Protein AF-A0A9W4MDE8-F1 (afdb_monomer)

Structure (mmCIF, N/CA/C/O backbone):
data_AF-A0A9W4MDE8-F1
#
_entry.id   AF-A0A9W4MDE8-F1
#
loop_
_atom_site.group_PDB
_atom_site.id
_atom_site.type_symbol
_atom_site.label_atom_id
_atom_site.label_alt_id
_atom_site.label_comp_id
_atom_site.label_asym_id
_atom_site.label_entity_id
_atom_site.label_seq_id
_atom_site.pdbx_PDB_ins_code
_atom_site.Cartn_x
_atom_site.Cartn_y
_atom_site.Cartn_z
_atom_site.occupancy
_atom_site.B_iso_or_equiv
_atom_site.auth_seq_id
_atom_site.auth_comp_id
_atom_site.auth_asym_id
_atom_site.auth_atom_id
_atom_site.pdbx_PDB_model_num
ATOM 1 N N . MET A 1 1 ? -10.933 2.812 21.076 1.00 90.75 1 MET A N 1
ATOM 2 C CA . MET A 1 1 ? -10.918 3.839 20.014 1.00 90.75 1 MET A CA 1
ATOM 3 C C . MET A 1 1 ? -9.818 4.841 20.329 1.00 90.75 1 MET A C 1
ATOM 5 O O . MET A 1 1 ? -9.625 5.144 21.500 1.00 90.75 1 MET A O 1
ATOM 9 N N . GLY A 1 2 ? -9.084 5.302 19.322 1.00 92.75 2 GLY A N 1
ATOM 10 C CA . GLY A 1 2 ? -8.090 6.373 19.414 1.00 92.75 2 GLY A CA 1
ATOM 11 C C . GLY A 1 2 ? -8.197 7.266 18.180 1.00 92.75 2 GLY A C 1
ATOM 12 O O . GLY A 1 2 ? -8.527 6.759 17.115 1.00 92.75 2 GLY A O 1
ATOM 13 N N . SER A 1 3 ? -7.954 8.569 18.316 1.00 92.62 3 SER A N 1
ATOM 14 C CA . SER A 1 3 ? -8.058 9.527 17.211 1.00 92.62 3 SER A CA 1
ATOM 15 C C . SER A 1 3 ? -7.009 10.625 17.341 1.00 92.62 3 SER A C 1
ATOM 17 O O . SER A 1 3 ? -6.689 11.043 18.456 1.00 92.62 3 SER A O 1
ATOM 19 N N . ASN A 1 4 ? -6.482 11.088 16.209 1.00 91.56 4 ASN A N 1
ATOM 20 C CA . ASN A 1 4 ? -5.683 12.311 16.108 1.00 91.56 4 ASN A CA 1
ATOM 21 C C . ASN A 1 4 ? -6.424 13.427 15.345 1.00 91.56 4 ASN A C 1
ATOM 23 O O . ASN A 1 4 ? -5.773 14.337 14.850 1.00 91.56 4 ASN A O 1
ATOM 27 N N . LEU A 1 5 ? -7.761 13.354 15.259 1.00 91.12 5 LEU A N 1
ATOM 28 C CA . LEU A 1 5 ? -8.670 14.244 14.508 1.00 91.12 5 LEU A CA 1
ATOM 29 C C . LEU A 1 5 ? -8.690 14.052 12.984 1.00 91.12 5 LEU A C 1
ATOM 31 O O . LEU A 1 5 ? -9.696 14.382 12.356 1.00 91.12 5 LEU A O 1
ATOM 35 N N . ASP A 1 6 ? -7.633 13.495 12.398 1.00 91.62 6 ASP A N 1
ATOM 36 C CA . ASP A 1 6 ? -7.550 13.215 10.955 1.00 91.62 6 ASP A CA 1
ATOM 37 C C . ASP A 1 6 ? -7.641 11.718 10.639 1.00 91.62 6 ASP A C 1
ATOM 39 O O . ASP A 1 6 ? -7.997 11.318 9.531 1.00 91.62 6 ASP A O 1
ATOM 43 N N . CYS A 1 7 ? -7.345 10.881 11.628 1.00 93.75 7 CYS A N 1
ATOM 44 C CA . CYS A 1 7 ? -7.428 9.436 11.583 1.00 93.75 7 CYS A CA 1
ATOM 45 C C . CYS A 1 7 ? -7.944 8.911 12.927 1.00 93.75 7 CYS A C 1
ATOM 47 O O . CYS A 1 7 ? -7.476 9.301 13.999 1.00 93.75 7 CYS A O 1
ATOM 49 N N . GLU A 1 8 ? -8.914 8.009 12.857 1.00 95.06 8 GLU A N 1
ATOM 50 C CA . GLU A 1 8 ? -9.531 7.311 13.972 1.00 95.06 8 GLU A CA 1
ATOM 51 C C . GLU A 1 8 ? -9.345 5.807 13.783 1.00 95.06 8 GLU A C 1
ATOM 53 O O . GLU A 1 8 ? -9.582 5.267 12.704 1.00 95.06 8 GLU A O 1
ATOM 58 N N . VAL A 1 9 ? -8.952 5.117 14.851 1.00 94.50 9 VAL A N 1
ATOM 59 C CA . VAL A 1 9 ? -8.870 3.658 14.891 1.00 94.50 9 VAL A CA 1
ATOM 60 C C . VAL A 1 9 ? -9.745 3.136 16.019 1.00 94.50 9 VAL A C 1
ATOM 62 O O . VAL A 1 9 ? -9.581 3.482 17.196 1.00 94.50 9 VAL A O 1
ATOM 65 N N . ARG A 1 10 ? -10.660 2.242 15.670 1.00 94.31 10 ARG A N 1
ATOM 66 C CA . ARG A 1 10 ? -11.498 1.478 16.584 1.00 94.31 10 ARG A CA 1
ATOM 67 C C . ARG A 1 10 ? -11.125 0.003 16.483 1.00 94.31 10 ARG A C 1
ATOM 69 O O . ARG A 1 10 ? -10.892 -0.507 15.399 1.00 94.31 10 ARG A O 1
ATOM 76 N N . ALA A 1 11 ? -11.070 -0.666 17.626 1.00 93.88 11 ALA A N 1
ATOM 77 C CA . ALA A 1 11 ? -10.900 -2.107 17.712 1.00 93.88 11 ALA A CA 1
ATOM 78 C C . ALA A 1 11 ? -11.961 -2.641 18.669 1.00 93.88 11 ALA A C 1
ATOM 80 O O . ALA A 1 11 ? -12.114 -2.100 19.771 1.00 93.88 11 ALA A O 1
ATOM 81 N N . ASP A 1 12 ? -12.685 -3.664 18.240 1.00 91.19 12 ASP A N 1
ATOM 82 C CA . ASP A 1 12 ? -13.701 -4.328 19.041 1.00 91.19 12 ASP A CA 1
ATOM 83 C C . ASP A 1 12 ? -13.073 -5.516 19.788 1.00 91.19 12 ASP A C 1
ATOM 85 O O . ASP A 1 12 ? -12.357 -6.341 19.219 1.00 91.19 12 ASP A O 1
ATOM 89 N N . ILE A 1 13 ? -13.315 -5.593 21.098 1.00 88.44 13 ILE A N 1
ATOM 90 C CA . ILE A 1 13 ? -12.784 -6.656 21.958 1.00 88.44 13 ILE A CA 1
ATOM 91 C C . ILE A 1 13 ? -13.870 -7.718 22.131 1.00 88.44 13 ILE A C 1
ATOM 93 O O . ILE A 1 13 ? -14.901 -7.460 22.743 1.00 88.44 13 ILE A O 1
ATOM 97 N N . THR A 1 14 ? -13.628 -8.925 21.619 1.00 79.69 14 THR A N 1
ATOM 98 C CA . THR A 1 14 ? -14.611 -10.027 21.619 1.00 79.69 14 THR A CA 1
ATOM 99 C C . THR A 1 14 ? -14.655 -10.829 22.922 1.00 79.69 14 THR A C 1
ATOM 101 O O . THR A 1 14 ? -15.610 -11.561 23.164 1.00 79.69 14 THR A O 1
ATOM 104 N N . ARG A 1 15 ? -13.631 -10.705 23.775 1.00 81.94 15 ARG A N 1
ATOM 105 C CA . ARG A 1 15 ? -13.539 -11.366 25.087 1.00 81.94 15 ARG A CA 1
ATOM 106 C C . ARG A 1 15 ? -13.626 -10.341 26.210 1.00 81.94 15 ARG A C 1
ATOM 108 O O . ARG A 1 15 ? -12.623 -10.031 26.850 1.00 81.94 15 ARG A O 1
ATOM 115 N N . ALA A 1 16 ? -14.818 -9.802 26.414 1.00 84.88 16 ALA A N 1
ATOM 116 C CA . ALA A 1 16 ? -15.109 -8.891 27.508 1.00 84.88 16 ALA A CA 1
ATOM 117 C C . ALA A 1 16 ? -16.454 -9.253 28.146 1.00 84.88 16 ALA A C 1
ATOM 119 O O . ALA A 1 16 ? -17.382 -9.677 27.463 1.00 84.88 16 ALA A O 1
ATOM 120 N N . GLU A 1 17 ? -16.524 -9.087 29.462 1.00 86.19 17 GLU A N 1
ATOM 121 C CA . GLU A 1 17 ? -17.738 -9.208 30.264 1.00 86.19 17 GLU A CA 1
ATOM 122 C C . GLU A 1 17 ? -17.975 -7.857 30.939 1.00 86.19 17 GLU A C 1
ATOM 124 O O . GLU A 1 17 ? -17.021 -7.180 31.339 1.00 86.19 17 GLU A O 1
ATOM 129 N N . TRP A 1 18 ? -19.235 -7.453 31.051 1.00 85.19 18 TRP A N 1
ATOM 130 C CA . TRP A 1 18 ? -19.626 -6.189 31.663 1.00 85.19 18 TRP A CA 1
ATOM 131 C C . TRP A 1 18 ? -20.799 -6.409 32.611 1.00 85.19 18 TRP A C 1
ATOM 133 O O . TRP A 1 18 ? -21.830 -6.953 32.221 1.00 85.19 18 TRP A O 1
ATOM 143 N N . ASP A 1 19 ? -20.632 -5.949 33.850 1.00 83.31 19 ASP A N 1
ATOM 144 C CA . ASP A 1 19 ? -21.721 -5.877 34.826 1.00 83.31 19 ASP A CA 1
ATOM 145 C C . ASP A 1 19 ? -22.646 -4.686 34.500 1.00 83.31 19 ASP A C 1
ATOM 147 O O . ASP A 1 19 ? -23.868 -4.798 34.558 1.00 83.31 19 ASP A O 1
ATOM 151 N N . GLU A 1 20 ? -22.057 -3.555 34.088 1.00 86.12 20 GLU A N 1
ATOM 152 C CA . GLU A 1 20 ? -22.751 -2.326 33.688 1.00 86.12 20 GLU A CA 1
ATOM 153 C C . GLU A 1 20 ? -22.078 -1.692 32.461 1.00 86.12 20 GLU A C 1
ATOM 155 O O . GLU A 1 20 ? -20.851 -1.716 32.319 1.00 86.12 20 GLU A O 1
ATOM 160 N N . ASN A 1 21 ? -22.880 -1.087 31.579 1.00 87.69 21 ASN A N 1
ATOM 161 C CA . ASN A 1 21 ? -22.374 -0.358 30.417 1.00 87.69 21 ASN A CA 1
ATOM 162 C C . ASN A 1 21 ? -21.789 0.992 30.844 1.00 87.69 21 ASN A C 1
ATOM 164 O O . ASN A 1 21 ? -22.457 1.782 31.508 1.00 87.69 21 ASN A O 1
ATOM 168 N N . PHE A 1 22 ? -20.578 1.300 30.387 1.00 90.50 22 PHE A N 1
ATOM 169 C CA . PHE A 1 22 ? -19.955 2.605 30.589 1.00 90.50 22 PHE A CA 1
ATOM 170 C C . PHE A 1 22 ? -19.121 3.015 29.375 1.00 90.50 22 PHE A C 1
ATOM 172 O O . PHE A 1 22 ? -18.699 2.180 28.575 1.00 90.50 22 PHE A O 1
ATOM 179 N N . ALA A 1 23 ? -18.851 4.315 29.258 1.00 91.88 23 ALA A N 1
ATOM 180 C CA . ALA A 1 23 ? -17.971 4.866 28.238 1.00 91.88 23 ALA A CA 1
ATOM 181 C C . ALA A 1 23 ? -17.115 5.983 28.843 1.00 91.88 23 ALA A C 1
ATOM 183 O O . ALA A 1 23 ? -17.634 6.924 29.436 1.00 91.88 23 ALA A O 1
ATOM 184 N N . VAL A 1 24 ? -15.798 5.868 28.685 1.00 93.88 24 VAL A N 1
ATOM 185 C CA . VAL A 1 24 ? -14.798 6.794 29.234 1.00 93.88 24 VAL A CA 1
ATOM 186 C C . VAL A 1 24 ? -13.597 6.862 28.297 1.00 93.88 24 VAL A C 1
ATOM 188 O O . VAL A 1 24 ? -13.268 5.877 27.631 1.00 93.88 24 VAL A O 1
ATOM 191 N N . ALA A 1 25 ? -12.918 8.004 28.263 1.00 93.81 25 ALA A N 1
ATOM 192 C CA . ALA A 1 25 ? -11.646 8.157 27.569 1.00 93.81 25 ALA A CA 1
ATOM 193 C C . ALA A 1 25 ? -10.486 8.068 28.570 1.00 93.81 25 ALA A C 1
ATOM 195 O O . ALA A 1 25 ? -10.499 8.721 29.613 1.00 93.81 25 ALA A O 1
ATOM 196 N N . LEU A 1 26 ? -9.478 7.252 28.249 1.00 95.19 26 LEU A N 1
ATOM 197 C CA . LEU A 1 26 ? -8.308 7.005 29.095 1.00 95.19 26 LEU A CA 1
ATOM 198 C C . LEU A 1 26 ? -7.005 7.372 28.371 1.00 95.19 26 LEU A C 1
ATOM 200 O O . LEU A 1 26 ? -6.926 7.218 27.149 1.00 95.19 26 LEU A O 1
ATOM 204 N N . PRO A 1 27 ? -5.947 7.782 29.100 1.00 94.00 27 PRO A N 1
ATOM 205 C CA . PRO A 1 27 ? -4.622 7.994 28.525 1.00 94.00 27 PRO A CA 1
ATOM 206 C C . PRO A 1 27 ? -4.060 6.716 27.878 1.00 94.00 27 PRO A C 1
ATOM 208 O O . PRO A 1 27 ? -3.555 5.818 28.557 1.00 94.00 27 PRO A O 1
ATOM 211 N N . ALA A 1 28 ? -4.115 6.646 26.544 1.00 93.75 28 ALA A N 1
ATOM 212 C CA . ALA A 1 28 ? -3.805 5.435 25.782 1.00 93.75 28 ALA A CA 1
ATOM 213 C C . ALA A 1 28 ? -2.401 4.880 26.070 1.00 93.75 28 ALA A C 1
ATOM 215 O O . ALA A 1 28 ? -2.255 3.689 26.334 1.00 93.75 28 ALA A O 1
ATOM 216 N N . LYS A 1 29 ? -1.371 5.739 26.083 1.00 93.88 29 LYS A N 1
ATOM 217 C CA . LYS A 1 29 ? 0.014 5.318 26.351 1.00 93.88 29 LYS A CA 1
ATOM 218 C C . LYS A 1 29 ? 0.165 4.673 27.730 1.00 93.88 29 LYS A C 1
ATOM 220 O O . LYS A 1 29 ? 0.738 3.598 27.834 1.00 93.88 29 LYS A O 1
ATOM 225 N N . GLN A 1 30 ? -0.393 5.302 28.764 1.00 94.88 30 GLN A N 1
ATOM 226 C CA . GLN A 1 30 ? -0.315 4.787 30.132 1.00 94.88 30 GLN A CA 1
ATOM 227 C C . GLN A 1 30 ? -1.047 3.449 30.260 1.00 94.88 30 GLN A C 1
ATOM 229 O O . GLN A 1 30 ? -0.523 2.535 30.885 1.00 94.88 30 GLN A O 1
ATOM 234 N N . LEU A 1 31 ? -2.223 3.314 29.634 1.00 94.81 31 LEU A N 1
ATOM 235 C CA . LEU A 1 31 ? -2.971 2.060 29.640 1.00 94.81 31 LEU A CA 1
ATOM 236 C C . LEU A 1 31 ? -2.189 0.948 28.926 1.00 94.81 31 LEU A C 1
ATOM 238 O O . LEU A 1 31 ? -2.063 -0.147 29.462 1.00 94.81 31 LEU A O 1
ATOM 242 N N . VAL A 1 32 ? -1.617 1.228 27.752 1.00 94.38 32 VAL A N 1
ATOM 243 C CA . VAL A 1 32 ? -0.817 0.251 26.994 1.00 94.38 32 VAL A CA 1
ATOM 244 C C . VAL A 1 32 ? 0.431 -0.174 27.766 1.00 94.38 32 VAL A C 1
ATOM 246 O O . VAL A 1 32 ? 0.700 -1.371 27.866 1.00 94.38 32 VAL A O 1
ATOM 249 N N . ASP A 1 33 ? 1.182 0.776 28.324 1.00 94.56 33 ASP A N 1
ATOM 250 C CA . ASP A 1 33 ? 2.394 0.482 29.095 1.00 94.56 33 ASP A CA 1
ATOM 251 C C . ASP A 1 33 ? 2.060 -0.331 30.355 1.00 94.56 33 ASP A C 1
ATOM 253 O O . ASP A 1 33 ? 2.766 -1.286 30.685 1.00 94.56 33 ASP A O 1
ATOM 257 N N . LEU A 1 34 ? 0.932 -0.023 31.004 1.00 94.44 34 LEU A N 1
ATOM 258 C CA . LEU A 1 34 ? 0.429 -0.777 32.146 1.00 94.44 34 LEU A CA 1
ATOM 259 C C . LEU A 1 34 ? 0.069 -2.220 31.765 1.00 94.44 34 LEU A C 1
ATOM 261 O O . LEU A 1 34 ? 0.508 -3.152 32.436 1.00 94.44 34 LEU A O 1
ATOM 265 N N . VAL A 1 35 ? -0.697 -2.414 30.686 1.00 93.06 35 VAL A N 1
ATOM 266 C CA . VAL A 1 35 ? -1.131 -3.742 30.217 1.00 93.06 35 VAL A CA 1
ATOM 267 C C . VAL A 1 35 ? 0.052 -4.595 29.758 1.00 93.06 35 VAL A C 1
ATOM 269 O O . VAL A 1 35 ? 0.088 -5.786 30.051 1.00 93.06 35 VAL A O 1
ATOM 272 N N . ARG A 1 36 ? 1.060 -4.001 29.107 1.00 93.88 36 ARG A N 1
ATOM 273 C CA . ARG A 1 36 ? 2.291 -4.707 28.700 1.00 93.88 36 ARG A CA 1
ATOM 274 C C . ARG A 1 36 ? 3.087 -5.270 29.873 1.00 93.88 36 ARG A C 1
ATOM 276 O O . ARG A 1 36 ? 3.778 -6.268 29.701 1.00 93.88 36 ARG A O 1
ATOM 283 N N . GLY A 1 37 ? 3.013 -4.633 31.040 1.00 91.38 37 GLY A N 1
ATOM 284 C CA . GLY A 1 37 ? 3.665 -5.113 32.257 1.00 91.38 37 GLY A CA 1
ATOM 285 C C . GLY A 1 37 ? 2.917 -6.247 32.966 1.00 91.38 37 GLY A C 1
ATOM 286 O O . GLY A 1 37 ? 3.443 -6.804 33.929 1.00 91.38 37 GLY A O 1
ATOM 287 N N . MET A 1 38 ? 1.697 -6.586 32.537 1.00 93.31 38 MET A N 1
ATOM 288 C CA . MET A 1 38 ? 0.891 -7.624 33.180 1.00 93.31 38 MET A CA 1
ATOM 289 C C . MET A 1 38 ? 1.264 -9.030 32.677 1.00 93.31 38 MET A C 1
ATOM 291 O O . MET A 1 38 ? 1.598 -9.196 31.503 1.00 93.31 38 MET A O 1
ATOM 295 N N . PRO A 1 39 ? 1.169 -10.073 33.525 1.00 92.50 39 PRO A N 1
ATOM 296 C CA . PRO A 1 39 ? 1.374 -11.454 33.091 1.00 92.50 39 PRO A CA 1
ATOM 297 C C . PRO A 1 39 ? 0.409 -11.871 31.972 1.00 92.50 39 PRO A C 1
ATOM 299 O O . PRO A 1 39 ? -0.763 -11.482 31.969 1.00 92.50 39 PRO A O 1
ATOM 302 N N . ALA A 1 40 ? 0.871 -12.719 31.052 1.00 91.75 40 ALA A N 1
ATOM 303 C CA . ALA A 1 40 ? 0.033 -13.258 29.984 1.00 91.75 40 ALA A CA 1
ATOM 304 C C . ALA A 1 40 ? -1.162 -14.052 30.547 1.00 91.75 40 ALA A C 1
ATOM 306 O O . ALA A 1 40 ? -1.022 -14.809 31.506 1.00 91.75 40 ALA A O 1
ATOM 307 N N . GLY A 1 41 ? -2.339 -13.876 29.942 1.00 89.38 41 GLY A N 1
ATOM 308 C CA . GLY A 1 41 ? -3.586 -14.515 30.386 1.00 89.38 41 GLY A CA 1
ATOM 309 C C . GLY A 1 41 ? -4.269 -13.833 31.577 1.00 89.38 41 GLY A C 1
ATOM 310 O O . GLY A 1 41 ? -5.271 -14.343 32.071 1.00 89.38 41 GLY A O 1
ATOM 311 N N . SER A 1 42 ? -3.757 -12.688 32.039 1.00 91.56 42 SER A N 1
ATOM 312 C CA . SER A 1 42 ? -4.386 -11.930 33.122 1.00 91.56 42 SER A CA 1
ATOM 313 C C . SER A 1 42 ? -5.761 -11.388 32.729 1.00 91.56 42 SER A C 1
ATOM 315 O O . SER A 1 42 ? -5.939 -10.857 31.633 1.00 91.56 42 SER A O 1
ATOM 317 N N . VAL A 1 43 ? -6.714 -11.448 33.663 1.00 91.69 43 VAL A N 1
ATOM 318 C CA . VAL A 1 43 ? -8.013 -10.772 33.540 1.00 91.69 43 VAL A CA 1
ATOM 319 C C . VAL A 1 43 ? -7.874 -9.348 34.065 1.00 91.69 43 VAL A C 1
ATOM 321 O O . VAL A 1 43 ? -7.471 -9.136 35.212 1.00 91.69 43 VAL A O 1
ATOM 324 N N . ILE A 1 44 ? -8.221 -8.380 33.220 1.00 93.31 44 ILE A N 1
ATOM 325 C CA . ILE A 1 44 ? -8.161 -6.955 33.535 1.00 93.31 44 ILE A CA 1
ATOM 326 C C . ILE A 1 44 ? -9.582 -6.470 33.787 1.00 93.31 44 ILE A C 1
ATOM 328 O O . ILE A 1 44 ? -10.432 -6.537 32.904 1.00 93.31 44 ILE A O 1
ATOM 332 N N . ARG A 1 45 ? -9.837 -5.962 34.992 1.00 93.50 45 ARG A N 1
ATOM 333 C CA . ARG A 1 45 ? -11.111 -5.346 35.362 1.00 93.50 45 ARG A CA 1
ATOM 334 C C . ARG A 1 45 ? -10.975 -3.829 35.319 1.00 93.50 45 ARG A C 1
ATOM 336 O O . ARG A 1 45 ? -10.070 -3.270 35.937 1.00 93.50 45 ARG A O 1
ATOM 343 N N . LEU A 1 46 ? -11.891 -3.179 34.609 1.00 94.06 46 LEU A N 1
ATOM 344 C CA . LEU A 1 46 ? -12.033 -1.726 34.571 1.00 94.06 46 LEU A CA 1
ATOM 345 C C . LEU A 1 46 ? -13.281 -1.339 35.365 1.00 94.06 46 LEU A C 1
ATOM 347 O O . LEU A 1 46 ? -14.350 -1.899 35.145 1.00 94.06 46 LEU A O 1
ATOM 351 N N . THR A 1 47 ? -13.149 -0.403 36.301 1.00 94.69 47 THR A N 1
ATOM 352 C CA . THR A 1 47 ? -14.268 0.064 37.132 1.00 94.69 47 THR A CA 1
ATOM 353 C C . THR A 1 47 ? -14.274 1.591 37.173 1.00 94.69 47 THR A C 1
ATOM 355 O O . THR A 1 47 ? -13.395 2.171 37.822 1.00 94.69 47 THR A O 1
ATOM 358 N N . PRO A 1 48 ? -15.227 2.255 36.496 1.00 92.81 48 PRO A N 1
ATOM 359 C CA . PRO A 1 48 ? -15.407 3.703 36.582 1.00 92.81 48 PRO A CA 1
ATOM 360 C C . PRO A 1 48 ? -15.752 4.141 38.009 1.00 92.81 48 PRO A C 1
ATOM 362 O O . PRO A 1 48 ? -16.532 3.489 38.699 1.00 92.81 48 PRO A O 1
ATOM 365 N N . GLN A 1 49 ? -15.156 5.239 38.468 1.00 90.38 49 GLN A N 1
ATOM 366 C CA . GLN A 1 49 ? -15.349 5.825 39.795 1.00 90.38 49 GLN A CA 1
ATOM 367 C C . GLN A 1 49 ? -15.274 7.354 39.697 1.00 90.38 49 GLN A C 1
ATOM 369 O O . GLN A 1 49 ? -14.212 7.953 39.872 1.00 90.38 49 GLN A O 1
ATOM 374 N N . GLY A 1 50 ? -16.411 7.999 39.425 1.00 87.06 50 GLY A N 1
ATOM 375 C CA . GLY A 1 50 ? -16.468 9.450 39.236 1.00 87.06 50 GLY A CA 1
ATOM 376 C C . GLY A 1 50 ? -15.652 9.885 38.016 1.00 87.06 50 GLY A C 1
ATOM 377 O O . GLY A 1 50 ? -15.953 9.467 36.905 1.00 87.06 50 GLY A O 1
ATOM 378 N N . ALA A 1 51 ? -14.617 10.700 38.231 1.00 88.81 51 ALA A N 1
ATOM 379 C CA . ALA A 1 51 ? -13.724 11.195 37.175 1.00 88.81 51 ALA A CA 1
ATOM 380 C C . ALA A 1 51 ? -12.546 10.251 36.857 1.00 88.81 51 ALA A C 1
ATOM 382 O O . ALA A 1 51 ? -11.697 10.565 36.021 1.00 88.81 51 ALA A O 1
ATOM 383 N N . ASP A 1 52 ? -12.468 9.094 37.513 1.00 94.56 52 ASP A N 1
ATOM 384 C CA . ASP A 1 52 ? -11.354 8.161 37.389 1.00 94.56 52 ASP A CA 1
ATOM 385 C C . ASP A 1 52 ? -11.832 6.757 37.009 1.00 94.56 52 ASP A C 1
ATOM 387 O O . ASP A 1 52 ? -12.973 6.375 37.252 1.00 94.56 52 ASP A O 1
ATOM 391 N N . VAL A 1 53 ? -10.925 5.935 36.489 1.00 96.38 53 VAL A N 1
ATOM 392 C CA . VAL A 1 53 ? -11.134 4.498 36.294 1.00 96.38 53 VAL A CA 1
ATOM 393 C C . VAL A 1 53 ? -10.131 3.731 37.139 1.00 96.38 53 VAL A C 1
ATOM 395 O O . VAL A 1 53 ? -8.920 3.952 37.074 1.00 96.38 53 VAL A O 1
ATOM 398 N N . THR A 1 54 ? -10.633 2.796 37.940 1.00 96.06 54 THR A N 1
ATOM 399 C CA . THR A 1 54 ? -9.795 1.781 38.576 1.00 96.06 54 THR A CA 1
ATOM 400 C C . THR A 1 54 ? -9.483 0.684 37.558 1.00 96.06 54 THR A C 1
ATOM 402 O O . THR A 1 54 ? -10.400 0.070 37.017 1.00 96.06 54 THR A O 1
ATOM 405 N N . VAL A 1 55 ? -8.197 0.406 37.340 1.00 96.00 55 VAL A N 1
ATOM 406 C CA . VAL A 1 55 ? -7.703 -0.733 36.553 1.00 96.00 55 VAL A CA 1
ATOM 407 C C . VAL A 1 55 ? -7.157 -1.778 37.521 1.00 96.00 55 VAL A C 1
ATOM 409 O O . VAL A 1 55 ? -6.216 -1.503 38.268 1.00 96.00 55 VAL A O 1
ATOM 412 N N . GLN A 1 56 ? -7.740 -2.973 37.535 1.00 95.12 56 GLN A N 1
ATOM 413 C CA . GLN A 1 56 ? -7.352 -4.056 38.438 1.00 95.12 56 GLN A CA 1
ATOM 414 C C . GLN A 1 56 ? -6.930 -5.304 37.660 1.00 95.12 56 GLN A C 1
ATOM 416 O O . GLN A 1 56 ? -7.600 -5.720 36.721 1.00 95.12 56 GLN A O 1
ATOM 421 N N . CYS A 1 57 ? -5.834 -5.926 38.094 1.00 95.00 57 CYS A N 1
ATOM 422 C CA . CYS A 1 57 ? -5.329 -7.192 37.570 1.00 95.00 57 CYS A CA 1
ATOM 423 C C . CYS A 1 57 ? -4.841 -8.049 38.746 1.00 95.00 57 CYS A C 1
ATOM 425 O O . CYS A 1 57 ? -3.816 -7.754 39.367 1.00 95.00 57 CYS A O 1
ATOM 427 N N . GLY A 1 58 ? -5.597 -9.092 39.100 1.00 92.19 58 GLY A N 1
ATOM 428 C CA . GLY A 1 58 ? -5.341 -9.883 40.305 1.00 92.19 58 GLY A CA 1
ATOM 429 C C . GLY A 1 58 ? -5.344 -9.013 41.571 1.00 92.19 58 GLY A C 1
ATOM 430 O O . GLY A 1 58 ? -6.369 -8.430 41.932 1.00 92.19 58 GLY A O 1
ATOM 431 N N . ARG A 1 59 ? -4.188 -8.926 42.246 1.00 92.12 59 ARG A N 1
ATOM 432 C CA . ARG A 1 59 ? -3.987 -8.113 43.466 1.00 92.12 59 ARG A CA 1
ATOM 433 C C . ARG A 1 59 ? -3.466 -6.700 43.178 1.00 92.12 59 ARG A C 1
ATOM 435 O O . ARG A 1 59 ? -3.419 -5.883 44.093 1.00 92.12 59 ARG A O 1
ATOM 442 N N . SER A 1 60 ? -3.075 -6.415 41.937 1.00 94.06 60 SER A N 1
ATOM 443 C CA . SER A 1 60 ? -2.593 -5.097 41.528 1.00 94.06 60 SER A CA 1
ATOM 444 C C . SER A 1 60 ? -3.772 -4.188 41.205 1.00 94.06 60 SER A C 1
ATOM 446 O O . SER A 1 60 ? -4.696 -4.590 40.495 1.00 94.06 60 SER A O 1
ATOM 448 N N . ARG A 1 61 ? -3.731 -2.954 41.714 1.00 94.81 61 ARG A N 1
ATOM 449 C CA . ARG A 1 61 ? -4.764 -1.939 41.501 1.00 94.81 61 ARG A CA 1
ATOM 450 C C . ARG A 1 61 ? -4.117 -0.611 41.137 1.00 94.81 61 ARG A C 1
ATOM 452 O O . ARG A 1 61 ? -3.249 -0.127 41.857 1.00 94.81 61 ARG A O 1
ATOM 459 N N . TYR A 1 62 ? -4.596 -0.016 40.055 1.00 95.44 62 TYR A N 1
ATOM 460 C CA . TYR A 1 62 ? -4.146 1.266 39.533 1.00 95.44 62 TYR A CA 1
ATOM 461 C C . TYR A 1 62 ? -5.348 2.191 39.384 1.00 95.44 62 TYR A C 1
ATOM 463 O O . TYR A 1 62 ? -6.470 1.737 39.158 1.00 95.44 62 TYR A O 1
ATOM 471 N N . LYS A 1 63 ? -5.115 3.492 39.520 1.00 96.25 63 LYS A N 1
ATOM 472 C CA . LYS A 1 63 ? -6.129 4.525 39.330 1.00 96.25 63 LYS A CA 1
ATOM 473 C C . LYS A 1 63 ? -5.684 5.408 38.173 1.00 96.25 63 LYS A C 1
ATOM 475 O O . LYS A 1 63 ? -4.560 5.904 38.200 1.00 96.25 63 LYS A O 1
ATOM 480 N N . MET A 1 64 ? -6.537 5.564 37.168 1.00 96.38 64 MET A N 1
ATOM 481 C CA . MET A 1 64 ? -6.261 6.375 35.986 1.00 96.38 64 MET A CA 1
ATOM 482 C C . MET A 1 64 ? -7.283 7.508 35.880 1.00 96.38 64 MET A C 1
ATOM 484 O O . MET A 1 64 ? -8.476 7.224 36.000 1.00 96.38 64 MET A O 1
ATOM 488 N N . PRO A 1 65 ? -6.852 8.755 35.629 1.00 95.00 65 PRO A N 1
ATOM 489 C CA . PRO A 1 65 ? -7.785 9.828 35.316 1.00 95.00 65 PRO A CA 1
ATOM 490 C C . PRO A 1 65 ? -8.506 9.518 34.004 1.00 95.00 65 PRO A C 1
ATOM 492 O O . PRO A 1 65 ? -7.920 8.928 33.089 1.00 95.00 65 PRO A O 1
ATOM 495 N N . SER A 1 66 ? -9.770 9.919 33.912 1.00 94.31 66 SER A N 1
ATOM 496 C CA . SER A 1 66 ? -10.594 9.727 32.722 1.00 94.31 66 SER A CA 1
ATOM 497 C C . SER A 1 66 ? -11.267 11.020 32.279 1.00 94.31 66 SER A C 1
ATOM 499 O O . SER A 1 66 ? -11.452 11.942 33.071 1.00 94.31 66 SER A O 1
ATOM 501 N N . LEU A 1 67 ? -11.618 11.077 30.998 1.00 92.38 67 LEU A N 1
ATOM 502 C CA . LEU A 1 67 ? -12.474 12.113 30.426 1.00 92.38 67 LEU A CA 1
ATOM 503 C C . LEU A 1 67 ? -13.804 11.494 29.994 1.00 92.38 67 LEU A C 1
ATOM 505 O O . LEU A 1 67 ? -13.895 10.278 29.774 1.00 92.38 67 LEU A O 1
ATOM 509 N N . LEU A 1 68 ? -14.830 12.334 29.863 1.00 90.56 68 LEU A N 1
ATOM 510 C CA . LEU A 1 68 ? -16.134 11.905 29.378 1.00 90.56 68 LEU A CA 1
ATOM 511 C C . LEU A 1 68 ? -16.009 11.429 27.928 1.00 90.56 68 LEU A C 1
ATOM 513 O O . LEU A 1 68 ? -15.303 12.021 27.114 1.00 90.56 68 LEU A O 1
ATOM 517 N N . ALA A 1 69 ? -16.681 10.328 27.596 1.00 89.44 69 ALA A N 1
ATOM 518 C CA . ALA A 1 69 ? -16.615 9.775 26.245 1.00 89.44 69 ALA A CA 1
ATOM 519 C C . ALA A 1 69 ? -17.298 10.661 25.192 1.00 89.44 69 ALA A C 1
ATOM 521 O O . ALA A 1 69 ? -16.971 10.547 24.013 1.00 89.44 69 ALA A O 1
ATOM 522 N N . GLU A 1 70 ? -18.239 11.514 25.601 1.00 88.38 70 GLU A N 1
ATOM 523 C CA . GLU A 1 70 ? -18.929 12.466 24.721 1.00 88.38 70 GLU A CA 1
ATOM 524 C C . GLU A 1 70 ? -18.009 13.577 24.201 1.00 88.38 70 GLU A C 1
ATOM 526 O O . GLU A 1 70 ? -18.211 14.054 23.088 1.00 88.38 70 GLU A O 1
ATOM 531 N N . ASP A 1 71 ? -16.943 13.899 24.939 1.00 87.38 71 ASP A N 1
ATOM 532 C CA . ASP A 1 71 ? -15.916 14.853 24.511 1.00 87.38 71 ASP A CA 1
ATOM 533 C C . ASP A 1 71 ? -14.934 14.242 23.496 1.00 87.38 71 ASP A C 1
ATOM 535 O O . ASP A 1 71 ? -14.081 14.939 22.940 1.00 87.38 71 ASP A O 1
ATOM 539 N N . PHE A 1 72 ? -15.001 12.925 23.264 1.00 87.94 72 PHE A N 1
ATOM 540 C CA . PHE A 1 72 ? -14.069 12.252 22.373 1.00 87.94 72 PHE A CA 1
ATOM 541 C C . PHE A 1 72 ? -14.469 12.468 20.902 1.00 87.94 72 PHE A C 1
ATOM 543 O O . PHE A 1 72 ? -15.581 12.099 20.509 1.00 87.94 72 PHE A O 1
ATOM 550 N N . PRO A 1 73 ? -13.570 13.008 20.058 1.00 85.81 73 PRO A N 1
ATOM 551 C CA . PRO A 1 73 ? -13.879 13.328 18.668 1.00 85.81 73 PRO A CA 1
ATOM 552 C C . PRO A 1 73 ? -14.177 12.065 17.857 1.00 85.81 73 PRO A C 1
ATOM 554 O O . PRO A 1 73 ? -13.531 11.034 18.051 1.00 85.81 73 PRO A O 1
ATOM 557 N N . ARG A 1 74 ? -15.124 12.167 16.917 1.00 85.56 74 ARG A N 1
ATOM 558 C CA . ARG A 1 74 ? -15.499 11.069 16.018 1.00 85.56 74 ARG A CA 1
ATOM 559 C C . ARG A 1 74 ? -15.409 11.465 14.556 1.00 85.56 74 ARG A C 1
ATOM 561 O O . ARG A 1 74 ? -15.881 12.537 14.178 1.00 85.56 74 ARG A O 1
ATOM 568 N N . LEU A 1 75 ? -14.873 10.567 13.737 1.00 86.81 75 LEU A N 1
ATOM 569 C CA . LEU A 1 75 ? -14.943 10.666 12.281 1.00 86.81 75 LEU A CA 1
ATOM 570 C C . LEU A 1 75 ? -16.110 9.819 11.769 1.00 86.81 75 LEU A C 1
ATOM 572 O O . LEU A 1 75 ? -16.053 8.590 11.757 1.00 86.81 75 LEU A O 1
ATOM 576 N N . ILE A 1 76 ? -17.186 10.486 11.356 1.00 78.75 76 ILE A N 1
ATOM 577 C CA . ILE A 1 76 ? -18.373 9.831 10.803 1.00 78.75 76 ILE A CA 1
ATOM 578 C C . ILE A 1 76 ? -18.220 9.785 9.284 1.00 78.75 76 ILE A C 1
ATOM 580 O O . ILE A 1 76 ? -18.180 10.828 8.636 1.00 78.75 76 ILE A O 1
ATOM 584 N N . ALA A 1 77 ? -18.111 8.577 8.728 1.00 71.38 77 ALA A N 1
ATOM 585 C CA . ALA A 1 77 ? -18.144 8.380 7.283 1.00 71.38 77 ALA A CA 1
ATOM 586 C C . ALA A 1 77 ? -19.533 8.767 6.737 1.00 71.38 77 ALA A C 1
ATOM 588 O O . ALA A 1 77 ? -20.529 8.440 7.387 1.00 71.38 77 ALA A O 1
ATOM 589 N N . PRO A 1 78 ? -19.613 9.456 5.589 1.00 76.19 78 PRO A N 1
ATOM 590 C CA . PRO A 1 78 ? -20.887 9.863 5.012 1.00 76.19 78 PRO A CA 1
ATOM 591 C C . PRO A 1 78 ? -21.642 8.669 4.403 1.00 76.19 78 PRO A C 1
ATOM 593 O O . PRO A 1 78 ? -21.045 7.648 4.053 1.00 76.19 78 PRO A O 1
ATOM 596 N N . ASP A 1 79 ? -22.965 8.807 4.286 1.00 77.94 79 ASP A N 1
ATOM 597 C CA . ASP A 1 79 ? -23.872 7.739 3.832 1.00 77.94 79 ASP A CA 1
ATOM 598 C C . ASP A 1 79 ? -23.711 7.386 2.339 1.00 77.94 79 ASP A C 1
ATOM 600 O O . ASP A 1 79 ? -24.158 6.329 1.900 1.00 77.94 79 ASP A O 1
ATOM 604 N N . ASP A 1 80 ? -23.068 8.253 1.553 1.00 83.81 80 ASP A N 1
ATOM 605 C CA . ASP A 1 80 ? -22.859 8.120 0.106 1.00 83.81 80 ASP A CA 1
ATOM 606 C C . ASP A 1 80 ? -21.522 7.453 -0.271 1.00 83.81 80 ASP A C 1
ATOM 608 O O . ASP A 1 80 ? -21.147 7.412 -1.445 1.00 83.81 80 ASP A O 1
ATOM 612 N N . ALA A 1 81 ? -20.792 6.908 0.707 1.00 90.06 81 ALA A N 1
ATOM 613 C CA . ALA A 1 81 ? -19.525 6.238 0.453 1.00 90.06 81 ALA A CA 1
ATOM 614 C C . ALA A 1 81 ? -19.706 4.983 -0.421 1.00 90.06 81 ALA A C 1
ATOM 616 O O . ALA A 1 81 ? -20.507 4.094 -0.122 1.00 90.06 81 ALA A O 1
ATOM 617 N N . THR A 1 82 ? -18.885 4.854 -1.463 1.00 93.31 82 THR A N 1
ATOM 618 C CA . THR A 1 82 ? -18.845 3.646 -2.294 1.00 93.31 82 THR A CA 1
ATOM 619 C C . THR A 1 82 ? -18.206 2.510 -1.508 1.00 93.31 82 THR A C 1
ATOM 621 O O . THR A 1 82 ? -17.063 2.623 -1.060 1.00 93.31 82 THR A O 1
ATOM 624 N N . ARG A 1 83 ? -18.949 1.416 -1.332 1.00 93.94 83 ARG A N 1
ATOM 625 C CA . ARG A 1 83 ? -18.514 0.234 -0.586 1.00 93.94 83 ARG A CA 1
ATOM 626 C C . ARG A 1 83 ? -17.903 -0.800 -1.529 1.00 93.94 83 ARG A C 1
ATOM 628 O O . ARG A 1 83 ? -18.572 -1.259 -2.443 1.00 93.94 83 ARG A O 1
ATOM 635 N N . LEU A 1 84 ? -16.670 -1.204 -1.247 1.00 95.69 84 LEU A N 1
ATOM 636 C CA . LEU A 1 84 ? -15.915 -2.227 -1.968 1.00 95.69 84 LEU A CA 1
ATOM 637 C C . LEU A 1 84 ? -15.529 -3.351 -0.998 1.00 95.69 84 LEU A C 1
ATOM 639 O O . LEU A 1 84 ? -15.179 -3.074 0.152 1.00 95.69 84 LEU A O 1
ATOM 643 N N . ILE A 1 85 ? -15.556 -4.607 -1.449 1.00 96.50 85 ILE A N 1
ATOM 644 C CA . ILE A 1 85 ? -15.008 -5.743 -0.694 1.00 96.50 85 ILE A CA 1
ATOM 645 C C . ILE A 1 85 ? -13.820 -6.312 -1.456 1.00 96.50 85 ILE A C 1
ATOM 647 O O . ILE A 1 85 ? -13.944 -6.648 -2.629 1.00 96.50 85 ILE A O 1
ATOM 651 N N . ILE A 1 86 ? -12.676 -6.435 -0.786 1.00 96.69 86 ILE A N 1
ATOM 652 C CA . ILE A 1 86 ? -11.421 -6.925 -1.374 1.00 96.69 86 ILE A CA 1
ATOM 653 C C . ILE A 1 86 ? -10.822 -7.982 -0.441 1.00 96.69 86 ILE A C 1
ATOM 655 O O . ILE A 1 86 ? -10.966 -7.893 0.782 1.00 96.69 86 ILE A O 1
ATOM 659 N N . ALA A 1 87 ? -10.134 -8.984 -0.987 1.00 97.56 87 ALA A N 1
ATOM 660 C CA . ALA A 1 87 ? -9.356 -9.912 -0.170 1.00 97.56 87 ALA A CA 1
ATOM 661 C C . ALA A 1 87 ? -8.241 -9.150 0.571 1.00 97.56 87 ALA A C 1
ATOM 663 O O . ALA A 1 87 ? -7.520 -8.350 -0.026 1.00 97.56 87 ALA A O 1
ATOM 664 N N . GLY A 1 88 ? -8.078 -9.392 1.874 1.00 97.38 88 GLY A N 1
ATOM 665 C CA . GLY A 1 88 ? -7.117 -8.624 2.678 1.00 97.38 88 GLY A CA 1
ATOM 666 C C . GLY A 1 88 ? -5.674 -8.777 2.188 1.00 97.38 88 GLY A C 1
ATOM 667 O O . GLY A 1 88 ? -4.938 -7.793 2.119 1.00 97.38 88 GLY A O 1
ATOM 668 N N . ALA A 1 89 ? -5.308 -9.983 1.741 1.00 95.88 89 ALA A N 1
ATOM 669 C CA . ALA A 1 89 ? -4.005 -10.264 1.143 1.00 95.88 89 ALA A CA 1
ATOM 670 C C . ALA A 1 89 ? -3.750 -9.457 -0.145 1.00 95.88 89 ALA A C 1
ATOM 672 O O . ALA A 1 89 ? -2.678 -8.870 -0.278 1.00 95.88 89 ALA A O 1
ATOM 673 N N . GLU A 1 90 ? -4.735 -9.369 -1.046 1.00 94.56 90 GLU A N 1
ATOM 674 C CA . GLU A 1 90 ? -4.628 -8.616 -2.307 1.00 94.56 90 GLU A CA 1
ATOM 675 C C . GLU A 1 90 ? -4.473 -7.113 -2.050 1.00 94.56 90 GLU A C 1
ATOM 677 O O . GLU A 1 90 ? -3.588 -6.466 -2.610 1.00 94.56 90 GLU A O 1
ATOM 682 N N . LEU A 1 91 ? -5.274 -6.548 -1.135 1.00 96.38 91 LEU A N 1
ATOM 683 C CA . LEU A 1 91 ? -5.159 -5.133 -0.774 1.00 96.38 91 LEU A CA 1
ATOM 684 C C . LEU A 1 91 ? -3.811 -4.825 -0.107 1.00 96.38 91 LEU A C 1
ATOM 686 O O . LEU A 1 91 ? -3.188 -3.809 -0.419 1.00 96.38 91 LEU A O 1
ATOM 690 N N . ALA A 1 92 ? -3.352 -5.688 0.804 1.00 96.12 92 ALA A N 1
ATOM 691 C CA . ALA A 1 92 ? -2.061 -5.526 1.463 1.00 96.12 92 ALA A CA 1
ATOM 692 C C . ALA A 1 92 ? -0.902 -5.594 0.456 1.00 96.12 92 ALA A C 1
ATOM 694 O O . ALA A 1 92 ? -0.010 -4.745 0.504 1.00 96.12 92 ALA A O 1
ATOM 695 N N . GLU A 1 93 ? -0.932 -6.562 -0.468 1.00 91.75 93 GLU A N 1
ATOM 696 C CA . GLU A 1 93 ? 0.070 -6.709 -1.526 1.00 91.75 93 GLU A CA 1
ATOM 697 C C . GLU A 1 93 ? 0.069 -5.498 -2.464 1.00 91.75 93 GLU A C 1
ATOM 699 O O . GLU A 1 93 ? 1.129 -4.914 -2.689 1.00 91.75 93 GLU A O 1
ATOM 704 N N . ALA A 1 94 ? -1.097 -5.053 -2.942 1.00 91.75 94 ALA A N 1
ATOM 705 C CA . ALA A 1 94 ? -1.213 -3.905 -3.841 1.00 91.75 94 ALA A CA 1
ATOM 706 C C . ALA A 1 94 ? -0.720 -2.599 -3.193 1.00 91.75 94 ALA A C 1
ATOM 708 O O . ALA A 1 94 ? 0.088 -1.878 -3.781 1.00 91.75 94 ALA A O 1
ATOM 709 N N . MET A 1 95 ? -1.141 -2.317 -1.955 1.00 94.06 95 MET A N 1
ATOM 710 C CA . MET A 1 95 ? -0.708 -1.136 -1.199 1.00 94.06 95 MET A CA 1
ATOM 711 C C . MET A 1 95 ? 0.800 -1.151 -0.920 1.00 94.06 95 MET A C 1
ATOM 713 O O . MET A 1 95 ? 1.476 -0.138 -1.109 1.00 94.06 95 MET A O 1
ATOM 717 N N . ALA A 1 96 ? 1.349 -2.293 -0.493 1.00 90.88 96 ALA A N 1
ATOM 718 C CA . ALA A 1 96 ? 2.781 -2.431 -0.236 1.00 90.88 96 ALA A CA 1
ATOM 719 C C . ALA A 1 96 ? 3.604 -2.303 -1.526 1.00 90.88 96 ALA A C 1
ATOM 721 O O . ALA A 1 96 ? 4.664 -1.672 -1.529 1.00 90.88 96 ALA A O 1
ATOM 722 N N . ALA A 1 97 ? 3.098 -2.857 -2.628 1.00 86.31 97 ALA A N 1
ATOM 723 C CA . ALA A 1 97 ? 3.762 -2.823 -3.918 1.00 86.31 97 ALA A CA 1
ATOM 724 C C . ALA A 1 97 ? 3.891 -1.408 -4.483 1.00 86.31 97 ALA A C 1
ATOM 726 O O . ALA A 1 97 ? 4.857 -1.178 -5.196 1.00 86.31 97 ALA A O 1
ATOM 727 N N . VAL A 1 98 ? 3.000 -0.462 -4.158 1.00 88.50 98 VAL A N 1
ATOM 728 C CA . VAL A 1 98 ? 3.102 0.932 -4.638 1.00 88.50 98 VAL A CA 1
ATOM 729 C C . VAL A 1 98 ? 3.747 1.898 -3.639 1.00 88.50 98 VAL A C 1
ATOM 731 O O . VAL A 1 98 ? 4.157 2.992 -4.017 1.00 88.50 98 VAL A O 1
ATOM 734 N N . ALA A 1 99 ? 3.877 1.516 -2.364 1.00 88.06 99 ALA A N 1
ATOM 735 C CA . ALA A 1 99 ? 4.288 2.419 -1.280 1.00 88.06 99 ALA A CA 1
ATOM 736 C C . ALA A 1 99 ? 5.634 3.130 -1.522 1.00 88.06 99 ALA A C 1
ATOM 738 O O . ALA A 1 99 ? 5.814 4.282 -1.137 1.00 88.06 99 ALA A O 1
ATOM 739 N N . HIS A 1 100 ? 6.569 2.469 -2.202 1.00 82.56 100 HIS A N 1
ATOM 740 C CA . HIS A 1 100 ? 7.886 3.017 -2.538 1.00 82.56 100 HIS A CA 1
ATOM 741 C C . HIS A 1 100 ? 7.825 4.176 -3.561 1.00 82.56 100 HIS A C 1
ATOM 743 O O . HIS A 1 100 ? 8.805 4.901 -3.725 1.00 82.56 100 HIS A O 1
ATOM 749 N N . ALA A 1 101 ? 6.689 4.367 -4.244 1.00 86.25 101 ALA A N 1
ATOM 750 C CA . ALA A 1 101 ? 6.452 5.494 -5.142 1.00 86.25 101 ALA A CA 1
ATOM 751 C C . ALA A 1 101 ? 5.781 6.687 -4.466 1.00 86.25 101 ALA A C 1
ATOM 753 O O . ALA A 1 101 ? 5.619 7.707 -5.121 1.00 86.25 101 ALA A O 1
ATOM 754 N N . GLN A 1 102 ? 5.423 6.606 -3.184 1.00 85.69 102 GLN A N 1
ATOM 755 C CA . GLN A 1 102 ? 4.905 7.761 -2.455 1.00 85.69 102 GLN A CA 1
ATOM 756 C C . GLN A 1 102 ? 5.983 8.844 -2.319 1.00 85.69 102 GLN A C 1
ATOM 758 O O . GLN A 1 102 ? 7.150 8.553 -2.051 1.00 85.69 102 GLN A O 1
ATOM 763 N N . ALA A 1 103 ? 5.594 10.109 -2.470 1.00 81.25 103 ALA A N 1
ATOM 764 C CA . ALA A 1 103 ? 6.493 11.221 -2.195 1.00 81.25 103 ALA A CA 1
ATOM 765 C C . ALA A 1 103 ? 6.902 11.249 -0.707 1.00 81.25 103 ALA A C 1
ATOM 767 O O . ALA A 1 103 ? 6.063 11.166 0.190 1.00 81.25 103 ALA A O 1
ATOM 768 N N . ASP A 1 104 ? 8.204 11.395 -0.453 1.00 76.12 104 ASP A N 1
ATOM 769 C CA . ASP A 1 104 ? 8.760 11.571 0.897 1.00 76.12 104 ASP A CA 1
ATOM 770 C C . ASP A 1 104 ? 8.658 13.016 1.409 1.00 76.12 104 ASP A C 1
ATOM 772 O O . ASP A 1 104 ? 8.830 13.267 2.604 1.00 76.12 104 ASP A O 1
ATOM 776 N N . ASP A 1 105 ? 8.417 13.961 0.501 1.00 75.56 105 ASP A N 1
ATOM 777 C CA . ASP A 1 105 ? 8.336 15.386 0.790 1.00 75.56 105 ASP A CA 1
ATOM 778 C C . ASP A 1 105 ? 6.968 15.734 1.385 1.00 75.56 105 ASP A C 1
ATOM 780 O O . ASP A 1 105 ? 5.929 15.495 0.770 1.00 75.56 105 ASP A O 1
ATOM 784 N N . LYS A 1 106 ? 6.979 16.301 2.593 1.00 67.56 106 LYS A N 1
ATOM 785 C CA . LYS A 1 106 ? 5.765 16.672 3.330 1.00 67.56 106 LYS A CA 1
ATOM 786 C C . LYS A 1 106 ? 5.017 17.835 2.686 1.00 67.56 106 LYS A C 1
ATOM 788 O 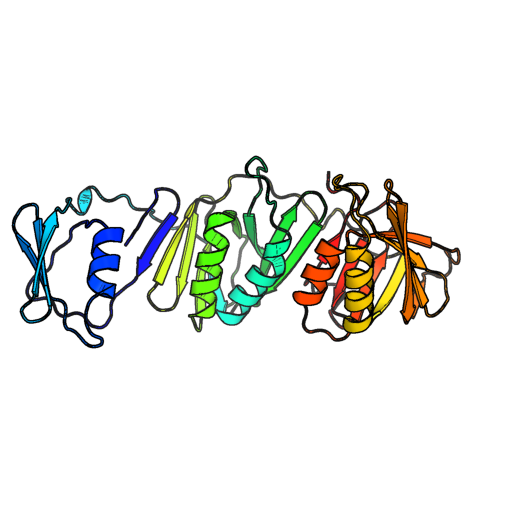O . LYS A 1 106 ? 3.821 17.964 2.918 1.00 67.56 106 LYS A O 1
ATOM 793 N N . ASP A 1 107 ? 5.704 18.646 1.884 1.00 71.62 107 ASP A N 1
ATOM 794 C CA . ASP A 1 107 ? 5.094 19.759 1.155 1.00 71.62 107 ASP A CA 1
ATOM 795 C C . ASP A 1 107 ? 4.498 19.302 -0.193 1.00 71.62 107 ASP A C 1
ATOM 797 O O . ASP A 1 107 ? 3.892 20.090 -0.926 1.00 71.62 107 ASP A O 1
ATOM 801 N N . TRP A 1 108 ? 4.635 18.015 -0.539 1.00 76.06 108 TRP A N 1
ATOM 802 C CA . TRP A 1 108 ? 4.050 17.451 -1.748 1.00 76.06 108 TRP A CA 1
ATOM 803 C C . TRP A 1 108 ? 2.549 17.224 -1.564 1.00 76.06 108 TRP A C 1
ATOM 805 O O . TRP A 1 108 ? 2.122 16.352 -0.809 1.00 76.06 108 TRP A O 1
ATOM 815 N N . GLN A 1 109 ? 1.740 17.965 -2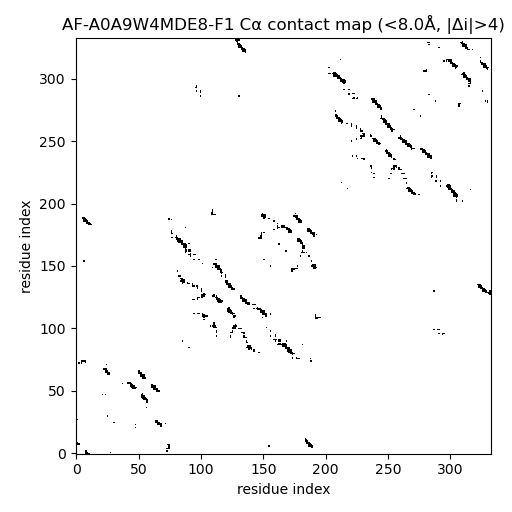.324 1.00 71.25 109 GLN A N 1
ATOM 816 C CA . GLN A 1 109 ? 0.275 17.988 -2.196 1.00 71.25 109 GLN A CA 1
ATOM 817 C C . GLN A 1 109 ? -0.389 16.607 -2.332 1.00 71.25 109 GLN A C 1
ATOM 819 O O . GLN A 1 109 ? -1.475 16.404 -1.813 1.00 71.25 109 GLN A O 1
ATOM 824 N N . ASN A 1 110 ? 0.269 15.649 -2.991 1.00 71.44 110 ASN A N 1
ATOM 825 C CA . ASN A 1 110 ? -0.223 14.290 -3.236 1.00 71.44 110 ASN A CA 1
ATOM 826 C C . ASN A 1 110 ? 0.608 13.199 -2.527 1.00 71.44 110 ASN A C 1
ATOM 828 O O . ASN A 1 110 ? 0.782 12.108 -3.068 1.00 71.44 110 ASN A O 1
ATOM 832 N N . ALA A 1 111 ? 1.191 13.481 -1.355 1.00 80.00 111 ALA A N 1
ATOM 833 C CA . ALA A 1 111 ? 1.978 12.506 -0.592 1.00 80.00 111 ALA A CA 1
ATOM 834 C C . ALA A 1 111 ? 1.087 11.390 -0.000 1.00 80.00 111 ALA A C 1
ATOM 836 O O . ALA A 1 111 ? 0.759 11.376 1.186 1.00 80.00 111 ALA A O 1
ATOM 837 N N . GLY A 1 112 ? 0.669 10.442 -0.839 1.00 91.62 112 GLY A N 1
ATOM 838 C CA . GLY A 1 112 ? -0.243 9.374 -0.451 1.00 91.62 112 GLY A CA 1
ATOM 839 C C . GLY A 1 112 ? -0.408 8.290 -1.510 1.00 91.62 112 GLY A C 1
ATOM 840 O O . GLY A 1 112 ? 0.315 8.241 -2.505 1.00 91.62 112 GLY A O 1
ATOM 841 N N . THR A 1 113 ? -1.374 7.406 -1.274 1.00 94.56 113 THR A N 1
ATOM 842 C CA . THR A 1 113 ? -1.759 6.337 -2.203 1.00 94.56 113 THR A CA 1
ATOM 843 C C . THR A 1 113 ? -3.198 6.541 -2.634 1.00 94.56 113 THR A C 1
ATOM 845 O O . THR A 1 113 ? -4.095 6.562 -1.793 1.00 94.56 113 THR A O 1
ATOM 848 N N . ARG A 1 114 ? -3.436 6.676 -3.937 1.00 94.88 114 ARG A N 1
ATOM 849 C CA . ARG A 1 114 ? -4.788 6.748 -4.479 1.00 94.88 114 ARG A CA 1
ATOM 850 C C . ARG A 1 114 ? -5.387 5.356 -4.572 1.00 94.88 114 ARG A C 1
ATOM 852 O O . ARG A 1 114 ? -4.781 4.440 -5.114 1.00 94.88 114 ARG A O 1
ATOM 859 N N . LEU A 1 115 ? -6.606 5.242 -4.075 1.00 96.12 115 LEU A N 1
ATOM 860 C CA . LEU A 1 115 ? -7.509 4.123 -4.279 1.00 96.12 115 LEU A CA 1
ATOM 861 C C . LEU A 1 115 ? -8.580 4.577 -5.267 1.00 96.12 115 LEU A C 1
ATOM 863 O O . LEU A 1 115 ? -9.116 5.680 -5.127 1.00 96.12 115 LEU A O 1
ATOM 867 N N . SER A 1 116 ? -8.873 3.776 -6.286 1.00 94.50 116 SER A N 1
ATOM 868 C CA . SER A 1 116 ? -9.917 4.093 -7.263 1.00 94.50 116 SER A CA 1
ATOM 869 C C . SER A 1 116 ? -10.605 2.846 -7.799 1.00 94.50 116 SER A C 1
ATOM 871 O O . SER A 1 116 ? -9.945 1.854 -8.081 1.00 94.50 116 SER A O 1
ATOM 873 N N . LEU A 1 117 ? -11.927 2.899 -7.950 1.00 93.88 117 LEU A N 1
ATOM 874 C CA . LEU A 1 117 ? -12.695 1.865 -8.641 1.00 93.88 117 LEU A CA 1
ATOM 875 C C . LEU A 1 117 ? -12.541 2.068 -10.152 1.00 93.88 117 LEU A C 1
ATOM 877 O O . LEU A 1 117 ? -12.893 3.129 -10.669 1.00 93.88 117 LEU A O 1
ATOM 881 N N . CYS A 1 118 ? -11.991 1.081 -10.855 1.00 87.69 118 CYS A N 1
ATOM 882 C CA . CYS A 1 118 ? -11.725 1.142 -12.291 1.00 87.69 118 CYS A CA 1
ATOM 883 C C . CYS A 1 118 ? -12.033 -0.209 -12.937 1.00 87.69 118 CYS A C 1
ATOM 885 O O . CYS A 1 118 ? -11.356 -1.191 -12.658 1.00 87.69 118 CYS A O 1
ATOM 887 N N . GLY A 1 119 ? -13.025 -0.252 -13.830 1.00 83.12 119 GLY A N 1
ATOM 888 C CA . GLY A 1 119 ? -13.324 -1.460 -14.611 1.00 83.12 119 GLY A CA 1
ATOM 889 C C . GLY A 1 119 ? -13.770 -2.668 -13.779 1.00 83.12 119 GLY A C 1
ATOM 890 O O . GLY A 1 119 ? -13.548 -3.789 -14.210 1.00 83.12 119 GLY A O 1
ATOM 891 N N . GLY A 1 120 ? -14.373 -2.441 -12.607 1.00 87.25 120 GLY A N 1
ATOM 892 C CA . GLY A 1 120 ? -14.790 -3.503 -11.685 1.00 87.25 120 GLY A CA 1
ATOM 893 C C . GLY A 1 120 ? -13.728 -3.910 -10.661 1.00 87.25 120 GLY A C 1
ATOM 894 O O . GLY A 1 120 ? -14.061 -4.630 -9.731 1.00 87.25 120 GLY A O 1
ATOM 895 N N . ASP A 1 121 ? -12.502 -3.387 -10.765 1.00 91.12 121 ASP A N 1
ATOM 896 C CA . ASP A 1 121 ? -11.408 -3.681 -9.837 1.00 91.12 121 ASP A CA 1
ATOM 897 C C . ASP A 1 121 ? -10.976 -2.453 -9.027 1.00 91.12 121 ASP A C 1
ATOM 899 O O . ASP A 1 121 ? -11.216 -1.296 -9.400 1.00 91.12 121 ASP A O 1
ATOM 903 N N . LEU A 1 122 ? -10.275 -2.695 -7.915 1.00 94.31 122 LEU A N 1
ATOM 904 C CA . LEU A 1 122 ? -9.598 -1.637 -7.179 1.00 94.31 122 LEU A CA 1
ATOM 905 C C . LEU A 1 122 ? -8.229 -1.361 -7.806 1.00 94.31 122 LEU A C 1
ATOM 907 O O . LEU A 1 122 ? -7.307 -2.169 -7.729 1.00 94.31 122 LEU A O 1
ATOM 911 N N . ARG A 1 123 ? -8.058 -0.157 -8.334 1.00 92.94 123 ARG A N 1
ATOM 912 C CA . ARG A 1 123 ? -6.768 0.385 -8.745 1.00 92.94 123 ARG A CA 1
ATOM 913 C C . ARG A 1 123 ? -6.123 1.142 -7.585 1.00 92.94 123 ARG A C 1
ATOM 915 O O . ARG A 1 123 ? -6.729 2.039 -6.995 1.00 92.94 123 ARG A O 1
ATOM 922 N N . VAL A 1 124 ? -4.885 0.772 -7.285 1.00 94.00 124 VAL A N 1
ATOM 923 C CA . VAL A 1 124 ? -4.043 1.321 -6.223 1.00 94.00 124 VAL A CA 1
ATOM 924 C C . VAL A 1 124 ? -2.849 2.001 -6.877 1.00 94.00 124 VAL A C 1
ATOM 926 O O . VAL A 1 124 ? -2.066 1.343 -7.554 1.00 94.00 124 VAL A O 1
ATOM 929 N N . ASP A 1 125 ? -2.707 3.308 -6.687 1.00 91.56 125 ASP A N 1
ATOM 930 C CA . ASP A 1 125 ? -1.694 4.120 -7.354 1.00 91.56 125 ASP A CA 1
ATOM 931 C C . ASP A 1 125 ? -0.860 4.934 -6.359 1.00 91.56 125 ASP A C 1
ATOM 933 O O . ASP A 1 125 ? -1.386 5.480 -5.389 1.00 91.56 125 ASP A O 1
ATOM 937 N N . ALA A 1 126 ? 0.427 5.117 -6.633 1.00 90.94 126 ALA A N 1
ATOM 938 C CA . ALA A 1 126 ? 1.265 6.085 -5.929 1.00 90.94 126 ALA A CA 1
ATOM 939 C C . ALA A 1 126 ? 2.249 6.747 -6.893 1.00 90.94 126 ALA A C 1
ATOM 941 O O . ALA A 1 126 ? 2.664 6.147 -7.886 1.00 90.94 126 ALA A O 1
ATOM 942 N N . TYR A 1 127 ? 2.627 7.993 -6.612 1.00 87.75 127 TYR A N 1
ATOM 943 C CA . TYR A 1 127 ? 3.605 8.693 -7.433 1.00 87.75 127 TYR A CA 1
ATOM 944 C C . TYR A 1 127 ? 4.429 9.709 -6.649 1.00 87.75 127 TYR A C 1
ATOM 946 O O . TYR A 1 127 ? 4.009 10.273 -5.637 1.00 87.75 127 TYR A O 1
ATOM 954 N N . CYS A 1 128 ? 5.621 9.952 -7.171 1.00 83.62 128 CYS A N 1
ATOM 955 C CA . CYS A 1 128 ? 6.522 11.007 -6.755 1.00 83.62 128 CYS A CA 1
ATOM 956 C C . CYS A 1 128 ? 7.140 11.634 -8.007 1.00 83.62 128 CYS A C 1
ATOM 958 O O . CYS A 1 128 ? 6.877 11.218 -9.132 1.00 83.62 128 CYS A O 1
ATOM 960 N N . ARG A 1 129 ? 8.029 12.611 -7.830 1.00 78.56 129 ARG A N 1
ATOM 961 C CA . ARG A 1 129 ? 8.628 13.387 -8.929 1.00 78.56 129 ARG A CA 1
ATOM 962 C C . ARG A 1 129 ? 9.277 12.578 -10.066 1.00 78.56 129 ARG A C 1
ATOM 964 O O . ARG A 1 129 ? 9.550 13.130 -11.124 1.00 78.56 129 ARG A O 1
ATOM 971 N N . ARG A 1 130 ? 9.630 11.312 -9.849 1.00 77.38 130 ARG A N 1
ATOM 972 C CA . ARG A 1 130 ? 10.383 10.497 -10.824 1.00 77.38 130 ARG A CA 1
ATOM 973 C C . ARG A 1 130 ? 9.693 9.193 -11.192 1.00 77.38 130 ARG A C 1
ATOM 975 O O . ARG A 1 130 ? 10.131 8.522 -12.122 1.00 77.38 130 ARG A O 1
ATOM 982 N N . MET A 1 131 ? 8.654 8.817 -10.462 1.00 81.25 131 MET A N 1
ATOM 983 C CA . MET A 1 131 ? 8.124 7.466 -10.512 1.00 81.25 131 MET A CA 1
ATOM 984 C C . MET A 1 131 ? 6.637 7.472 -10.230 1.00 81.25 131 MET A C 1
ATOM 986 O O . MET A 1 131 ? 6.164 8.188 -9.351 1.00 81.25 131 MET A O 1
ATOM 990 N N . TYR A 1 132 ? 5.946 6.623 -10.965 1.00 86.69 132 TYR A N 1
ATOM 991 C CA . TYR A 1 132 ? 4.542 6.324 -10.832 1.00 86.69 132 TYR A CA 1
ATOM 992 C C . TYR A 1 132 ? 4.383 4.809 -10.784 1.00 86.69 132 TYR A C 1
ATOM 994 O O . TYR A 1 132 ? 4.996 4.093 -11.573 1.00 86.69 132 TYR A O 1
ATOM 1002 N N . THR A 1 133 ? 3.584 4.304 -9.855 1.00 86.00 133 THR A N 1
ATOM 1003 C CA . THR A 1 133 ? 3.295 2.875 -9.769 1.00 86.00 133 THR A CA 1
ATOM 1004 C C . THR A 1 133 ? 1.824 2.636 -9.551 1.00 86.00 133 THR A C 1
ATOM 1006 O O . THR A 1 133 ? 1.136 3.415 -8.888 1.00 86.00 133 THR A O 1
ATOM 1009 N N . ARG A 1 134 ? 1.361 1.535 -10.126 1.00 89.62 134 ARG A N 1
ATOM 1010 C CA . ARG A 1 134 ? -0.013 1.084 -10.106 1.00 89.62 134 ARG A CA 1
ATOM 1011 C C . ARG A 1 134 ? -0.056 -0.414 -9.862 1.00 89.62 134 ARG A C 1
ATOM 1013 O O . ARG A 1 134 ? 0.745 -1.184 -10.391 1.00 89.62 134 ARG A O 1
ATOM 1020 N N . ARG A 1 135 ? -1.038 -0.831 -9.076 1.00 87.94 135 ARG A N 1
ATOM 1021 C CA . ARG A 1 135 ? -1.479 -2.216 -8.971 1.00 87.94 135 ARG A CA 1
ATOM 1022 C C . ARG A 1 135 ? -2.991 -2.275 -9.058 1.00 87.94 135 ARG A C 1
ATOM 1024 O O . ARG A 1 135 ? -3.677 -1.371 -8.591 1.00 87.94 135 ARG A O 1
ATOM 1031 N N . THR A 1 136 ? -3.484 -3.363 -9.622 1.00 89.25 136 THR A N 1
ATOM 1032 C CA . THR A 1 136 ? -4.901 -3.703 -9.612 1.00 89.25 136 THR A CA 1
ATOM 1033 C C . THR A 1 136 ? -5.104 -4.832 -8.613 1.00 89.25 136 THR A C 1
ATOM 1035 O O . THR A 1 136 ? -4.313 -5.774 -8.583 1.00 89.25 136 THR A O 1
ATOM 1038 N N . ALA A 1 137 ? -6.126 -4.709 -7.776 1.00 90.50 137 ALA A N 1
ATOM 1039 C CA . ALA A 1 137 ? -6.570 -5.737 -6.854 1.00 90.50 137 ALA A CA 1
ATOM 1040 C C . ALA A 1 137 ? -8.022 -6.095 -7.204 1.00 90.50 137 ALA A C 1
ATOM 1042 O O . ALA A 1 137 ? -8.866 -5.190 -7.238 1.00 90.50 137 ALA A O 1
ATOM 1043 N N . PRO A 1 138 ? -8.323 -7.380 -7.457 1.00 91.81 138 PRO A N 1
ATOM 1044 C CA . PRO A 1 138 ? -9.669 -7.794 -7.811 1.00 91.81 138 PRO A CA 1
ATOM 1045 C C . PRO A 1 138 ? -10.625 -7.586 -6.638 1.00 91.81 138 PRO A C 1
ATOM 1047 O O . PRO A 1 138 ? -10.268 -7.810 -5.473 1.00 91.81 138 PRO A O 1
ATOM 1050 N N . LEU A 1 139 ? -11.853 -7.174 -6.942 1.00 93.81 139 LEU A N 1
ATOM 1051 C CA . LEU A 1 139 ? -12.911 -7.152 -5.939 1.00 93.81 139 LEU A CA 1
ATOM 1052 C C . LEU A 1 139 ? -13.436 -8.570 -5.677 1.00 93.81 139 LEU A C 1
ATOM 1054 O O . LEU A 1 139 ? -13.413 -9.446 -6.537 1.00 93.81 139 LEU A O 1
ATOM 1058 N N . VAL A 1 140 ? -13.919 -8.797 -4.457 1.00 91.81 140 VAL A N 1
ATOM 1059 C CA . VAL A 1 140 ? -14.625 -10.033 -4.079 1.00 91.81 140 VAL A CA 1
ATOM 1060 C C . VAL A 1 140 ? -16.068 -10.009 -4.585 1.00 91.81 140 VAL A C 1
ATOM 1062 O O . VAL A 1 140 ? -16.642 -11.056 -4.872 1.00 91.81 140 VAL A O 1
ATOM 1065 N N . GLU A 1 141 ? -16.647 -8.814 -4.680 1.00 89.31 141 GLU A N 1
ATOM 1066 C CA . GLU A 1 141 ? -17.998 -8.559 -5.170 1.00 89.31 141 GLU A CA 1
ATOM 1067 C C . GLU A 1 141 ? -17.936 -7.432 -6.198 1.00 89.31 141 GLU A C 1
ATOM 1069 O O . GLU A 1 141 ? -17.233 -6.442 -5.977 1.00 89.31 141 GLU A O 1
ATOM 1074 N N . ASP A 1 142 ? -18.690 -7.568 -7.290 1.00 87.00 142 ASP A N 1
ATOM 1075 C CA . ASP A 1 142 ? -18.792 -6.521 -8.303 1.00 87.00 142 ASP A CA 1
ATOM 1076 C C . ASP A 1 142 ? -19.301 -5.219 -7.673 1.00 87.00 142 ASP A C 1
ATOM 1078 O O . ASP A 1 142 ? -20.269 -5.203 -6.905 1.00 87.00 142 ASP A O 1
ATOM 1082 N N . ALA A 1 143 ? -18.655 -4.113 -8.027 1.00 86.56 143 ALA A N 1
ATOM 1083 C CA . ALA A 1 143 ? -19.070 -2.779 -7.631 1.00 86.56 143 ALA A CA 1
ATOM 1084 C C . ALA A 1 143 ? -19.273 -1.909 -8.872 1.00 86.56 143 ALA A C 1
ATOM 1086 O O . ALA A 1 143 ? -18.422 -1.852 -9.760 1.00 86.56 143 ALA A O 1
ATOM 1087 N N . GLU A 1 144 ? -20.401 -1.206 -8.911 1.00 80.62 144 GLU A N 1
ATOM 1088 C CA . GLU A 1 144 ? -20.713 -0.240 -9.960 1.00 80.62 144 GLU A CA 1
ATOM 1089 C C . GLU A 1 144 ? -20.386 1.192 -9.520 1.00 80.62 144 GLU A C 1
ATOM 1091 O O . GLU A 1 144 ? -20.316 1.515 -8.332 1.00 80.62 144 GLU A O 1
ATOM 1096 N N . GLY A 1 145 ? -20.228 2.074 -10.506 1.00 82.19 145 GLY A N 1
ATOM 1097 C CA . GLY A 1 145 ? -19.978 3.495 -10.298 1.00 82.19 145 GLY A CA 1
ATOM 1098 C C . GLY A 1 145 ? -18.503 3.873 -10.403 1.00 82.19 145 GLY A C 1
ATOM 1099 O O . GLY A 1 145 ? -17.691 3.182 -11.015 1.00 82.19 145 GLY A O 1
ATOM 1100 N N . SER A 1 146 ? -18.169 5.027 -9.836 1.00 85.44 146 SER A N 1
ATOM 1101 C CA . SER A 1 146 ? -16.817 5.576 -9.840 1.00 85.44 146 SER A CA 1
ATOM 1102 C C . SER A 1 146 ? -16.533 6.206 -8.488 1.00 85.44 146 SER A C 1
ATOM 1104 O O . SER A 1 146 ? -17.250 7.114 -8.067 1.00 85.44 146 SER A O 1
ATOM 1106 N N . ALA A 1 147 ? -15.470 5.760 -7.834 1.00 91.12 147 ALA A N 1
ATOM 1107 C CA . ALA A 1 147 ? -15.011 6.332 -6.580 1.00 91.12 147 ALA A CA 1
ATOM 1108 C C . ALA A 1 147 ? -13.494 6.419 -6.593 1.00 91.12 147 ALA A C 1
ATOM 1110 O O . ALA A 1 147 ? -12.823 5.515 -7.092 1.00 91.12 147 ALA A O 1
ATOM 1111 N N . SER A 1 148 ? -12.952 7.499 -6.040 1.00 93.38 148 SER A N 1
ATOM 1112 C CA . SER A 1 148 ? -11.520 7.629 -5.827 1.00 93.38 148 SER A CA 1
ATOM 1113 C C . SER A 1 148 ? -11.227 8.485 -4.609 1.00 93.38 148 SER A C 1
ATOM 1115 O O . SER A 1 148 ? -11.921 9.465 -4.355 1.00 93.38 148 SER A O 1
ATOM 1117 N N . ALA A 1 149 ? -10.195 8.103 -3.865 1.00 94.62 149 ALA A N 1
ATOM 1118 C CA . ALA A 1 149 ? -9.727 8.830 -2.701 1.00 94.62 149 ALA A CA 1
ATOM 1119 C C . ALA A 1 149 ? -8.227 8.594 -2.494 1.00 94.62 149 ALA A C 1
ATOM 1121 O O . ALA A 1 149 ? -7.705 7.530 -2.834 1.00 94.62 149 ALA A O 1
ATOM 1122 N N . ILE A 1 150 ? -7.529 9.577 -1.924 1.00 94.81 150 ILE A N 1
ATOM 1123 C CA . ILE A 1 150 ? -6.092 9.488 -1.645 1.00 94.81 150 ILE A CA 1
ATOM 1124 C C . ILE A 1 150 ? -5.894 9.239 -0.151 1.00 94.81 150 ILE A C 1
ATOM 1126 O O . ILE A 1 150 ? -6.226 10.084 0.680 1.00 94.81 150 ILE A O 1
ATOM 1130 N N . VAL A 1 151 ? -5.340 8.073 0.182 1.00 95.44 151 VAL A N 1
ATOM 1131 C CA . VAL A 1 151 ? -4.936 7.692 1.538 1.00 95.44 151 VAL A CA 1
ATOM 1132 C C . VAL A 1 151 ? -3.680 8.483 1.916 1.00 95.44 151 VAL A C 1
ATOM 1134 O O . VAL A 1 151 ? -2.686 8.389 1.185 1.00 95.44 151 VAL A O 1
ATOM 1137 N N . PRO A 1 152 ? -3.666 9.204 3.052 1.00 93.19 152 PRO A N 1
ATOM 1138 C CA . PRO A 1 152 ? -2.464 9.874 3.536 1.00 93.19 152 PRO A CA 1
ATOM 1139 C C . PRO A 1 152 ? -1.315 8.890 3.763 1.00 93.19 152 PRO A C 1
ATOM 1141 O O . PRO A 1 152 ? -1.511 7.780 4.278 1.00 93.19 152 PRO A O 1
ATOM 1144 N N . ARG A 1 153 ? -0.095 9.297 3.413 1.00 92.69 153 ARG A N 1
ATOM 1145 C CA . ARG A 1 153 ? 1.103 8.460 3.536 1.00 92.69 153 ARG A CA 1
ATOM 1146 C C . ARG A 1 153 ? 1.309 7.907 4.947 1.00 92.69 153 ARG A C 1
ATOM 1148 O O . ARG A 1 153 ? 1.677 6.744 5.097 1.00 92.69 153 ARG A O 1
ATOM 1155 N N . GLU A 1 154 ? 1.048 8.701 5.981 1.00 90.94 154 GLU A N 1
ATOM 1156 C CA . GLU A 1 154 ? 1.225 8.304 7.384 1.00 90.94 154 GLU A CA 1
ATOM 1157 C C . GLU A 1 154 ? 0.257 7.190 7.807 1.00 90.94 154 GLU A C 1
ATOM 1159 O O . GLU A 1 154 ? 0.524 6.449 8.755 1.00 90.94 154 GLU A O 1
ATOM 1164 N N . VAL A 1 155 ? -0.868 7.061 7.101 1.00 93.81 155 VAL A N 1
ATOM 1165 C CA . VAL A 1 155 ? -1.942 6.112 7.407 1.00 93.81 155 VAL A CA 1
ATOM 1166 C C . VAL A 1 155 ? -1.757 4.791 6.661 1.00 93.81 155 VAL A C 1
ATOM 1168 O O . VAL A 1 155 ? -2.131 3.735 7.183 1.00 93.81 155 VAL A O 1
ATOM 1171 N N . ALA A 1 156 ? -1.116 4.819 5.487 1.00 93.75 156 ALA A N 1
ATOM 1172 C CA . ALA A 1 156 ? -0.903 3.645 4.641 1.00 93.75 156 ALA A CA 1
ATOM 1173 C C . ALA A 1 156 ? -0.299 2.427 5.384 1.00 93.75 156 ALA A C 1
ATOM 1175 O O . ALA A 1 156 ? -0.840 1.331 5.217 1.00 93.75 156 ALA A O 1
ATOM 1176 N N . PRO A 1 157 ? 0.718 2.557 6.268 1.00 94.38 157 PRO A N 1
ATOM 1177 C CA . PRO A 1 157 ? 1.252 1.411 7.012 1.00 94.38 157 PRO A CA 1
ATOM 1178 C C . PRO A 1 157 ? 0.223 0.732 7.925 1.00 94.38 157 PRO A C 1
ATOM 1180 O O . PRO A 1 157 ? 0.226 -0.491 8.067 1.00 94.38 157 PRO A O 1
ATOM 1183 N N . SER A 1 158 ? -0.671 1.513 8.539 1.00 95.25 158 SER A N 1
ATOM 1184 C CA . SER A 1 158 ? -1.726 0.976 9.405 1.00 95.25 158 SER A CA 1
ATOM 1185 C C . SER A 1 158 ? -2.784 0.239 8.588 1.00 95.25 158 SER A C 1
ATOM 1187 O O . SER A 1 158 ? -3.208 -0.845 8.981 1.00 95.25 158 SER A O 1
ATOM 1189 N N . LEU A 1 159 ? -3.156 0.786 7.426 1.00 95.94 159 LEU A N 1
ATOM 1190 C CA . LEU A 1 159 ? -4.078 0.144 6.487 1.00 95.94 159 LEU A CA 1
ATOM 1191 C C . LEU A 1 159 ? -3.512 -1.190 5.981 1.00 95.94 159 LEU A C 1
ATOM 1193 O O . LEU A 1 159 ? -4.204 -2.201 6.064 1.00 95.94 159 LEU A O 1
ATOM 1197 N N . ILE A 1 160 ? -2.246 -1.217 5.542 1.00 96.44 160 ILE A N 1
ATOM 1198 C CA . ILE A 1 160 ? -1.561 -2.444 5.094 1.00 96.44 160 ILE A CA 1
ATOM 1199 C C . ILE A 1 160 ? -1.596 -3.511 6.187 1.00 96.44 160 ILE A C 1
ATOM 1201 O O . ILE A 1 160 ? -1.894 -4.669 5.907 1.00 96.44 160 ILE A O 1
ATOM 1205 N N . LYS A 1 161 ? -1.327 -3.128 7.440 1.00 96.56 161 LYS A N 1
ATOM 1206 C CA . LYS A 1 161 ? -1.365 -4.060 8.568 1.00 96.56 161 LYS A CA 1
ATOM 1207 C C . LYS A 1 161 ? -2.767 -4.633 8.798 1.00 96.56 161 LYS A C 1
ATOM 1209 O O . LYS A 1 161 ? -2.903 -5.841 8.939 1.00 96.56 161 LYS A O 1
ATOM 1214 N N . ILE A 1 162 ? -3.800 -3.785 8.807 1.00 96.94 162 ILE A N 1
ATOM 1215 C CA . ILE A 1 162 ? -5.197 -4.228 8.963 1.00 96.94 162 ILE A CA 1
ATOM 1216 C C . ILE A 1 162 ? -5.584 -5.187 7.831 1.00 96.94 162 ILE A C 1
ATOM 1218 O O . ILE A 1 162 ? -6.194 -6.222 8.093 1.00 96.94 162 ILE A O 1
ATOM 1222 N N . ALA A 1 163 ? -5.197 -4.870 6.592 1.00 97.31 163 ALA A N 1
ATOM 1223 C CA . ALA A 1 163 ? -5.433 -5.711 5.424 1.00 97.31 163 ALA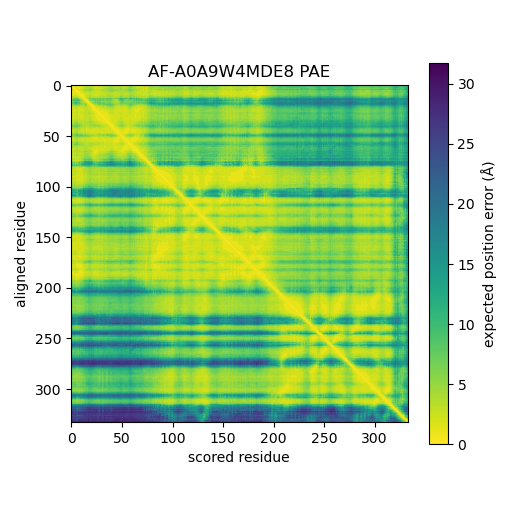 A CA 1
ATOM 1224 C C . ALA A 1 163 ? -4.731 -7.073 5.535 1.00 97.31 163 ALA A C 1
ATOM 1226 O O . ALA A 1 163 ? -5.377 -8.101 5.353 1.00 97.31 163 ALA A O 1
ATOM 1227 N N . ALA A 1 164 ? -3.451 -7.092 5.915 1.00 97.25 164 ALA A N 1
ATOM 1228 C CA . ALA A 1 164 ? -2.674 -8.321 6.076 1.00 97.25 164 ALA A CA 1
ATOM 1229 C C . ALA A 1 164 ? -3.209 -9.233 7.197 1.00 97.25 164 ALA A C 1
ATOM 1231 O O . ALA A 1 164 ? -3.152 -10.454 7.075 1.00 97.25 164 ALA A O 1
ATOM 1232 N N . ASP A 1 165 ? -3.757 -8.645 8.264 1.00 96.69 165 ASP A N 1
ATOM 1233 C CA . ASP A 1 165 ? -4.338 -9.368 9.401 1.00 96.69 165 ASP A CA 1
ATOM 1234 C C . ASP A 1 165 ? -5.812 -9.777 9.166 1.00 96.69 165 ASP A C 1
ATOM 1236 O O . ASP A 1 165 ? -6.462 -10.282 10.086 1.00 96.69 165 ASP A O 1
ATOM 1240 N N . SER A 1 166 ? -6.368 -9.562 7.966 1.00 96.88 166 SER A N 1
ATOM 1241 C CA . SER A 1 166 ? -7.782 -9.805 7.644 1.00 96.88 166 SER A CA 1
ATOM 1242 C C . SER A 1 166 ? -7.955 -10.734 6.441 1.00 96.88 166 SER A C 1
ATOM 1244 O O . SER A 1 166 ? -7.251 -10.623 5.445 1.00 96.88 166 SER A O 1
ATOM 1246 N N . ALA A 1 167 ? -8.955 -11.621 6.483 1.00 96.88 167 ALA A N 1
ATOM 1247 C CA . ALA A 1 167 ? -9.317 -12.432 5.313 1.00 96.88 167 ALA A CA 1
ATOM 1248 C C . ALA A 1 167 ? -9.927 -11.569 4.190 1.00 96.88 167 ALA A C 1
ATOM 1250 O O . ALA A 1 167 ? -9.598 -11.723 3.015 1.00 96.88 167 ALA A O 1
ATOM 1251 N N . SER A 1 168 ? -10.777 -10.615 4.566 1.00 97.12 168 SER A N 1
ATOM 1252 C CA . SER A 1 168 ? -11.428 -9.658 3.673 1.00 97.12 168 SER A CA 1
ATOM 1253 C C . SER A 1 168 ? -11.449 -8.276 4.312 1.00 97.12 168 SER A C 1
ATOM 1255 O O . SER A 1 168 ? -11.581 -8.162 5.533 1.00 97.12 168 SER A O 1
ATOM 1257 N N . ILE A 1 169 ? -11.389 -7.244 3.480 1.00 97.88 169 ILE A N 1
ATOM 1258 C CA . ILE A 1 169 ? -11.526 -5.845 3.865 1.00 97.88 169 ILE A CA 1
ATOM 1259 C C . ILE A 1 169 ? -12.782 -5.267 3.231 1.00 97.88 169 ILE A C 1
ATOM 1261 O O . ILE A 1 169 ? -12.988 -5.405 2.027 1.00 97.88 169 ILE A O 1
ATOM 1265 N N . THR A 1 170 ? -13.597 -4.592 4.042 1.00 96.81 170 THR A N 1
ATOM 1266 C CA . THR A 1 170 ? -14.618 -3.673 3.529 1.00 96.81 170 THR A CA 1
ATOM 1267 C C . THR A 1 170 ? -14.022 -2.271 3.495 1.00 96.81 170 THR A C 1
ATOM 1269 O O . THR A 1 170 ? -13.605 -1.736 4.523 1.00 96.81 170 THR A O 1
ATOM 1272 N N . LEU A 1 171 ? -13.964 -1.689 2.304 1.00 95.94 171 LEU A N 1
ATOM 1273 C CA . LEU A 1 171 ? -13.452 -0.353 2.046 1.00 95.94 171 LEU A CA 1
ATOM 1274 C C . LEU A 1 171 ? -14.622 0.556 1.668 1.00 95.94 171 LEU A C 1
ATOM 1276 O O . LEU A 1 171 ? -15.380 0.252 0.755 1.00 95.94 171 LEU A O 1
ATOM 1280 N N . HIS A 1 172 ? -14.754 1.679 2.356 1.00 95.06 172 HIS A N 1
ATOM 1281 C CA . HIS A 1 172 ? -15.704 2.733 2.034 1.00 95.06 172 HIS A CA 1
ATOM 1282 C C . HIS A 1 172 ? -14.924 3.941 1.525 1.00 95.06 172 HIS A C 1
ATOM 1284 O O . HIS A 1 172 ? -14.122 4.519 2.264 1.00 95.06 172 HIS A O 1
ATOM 1290 N N . LEU A 1 173 ? -15.153 4.304 0.265 1.00 94.75 173 LEU A N 1
ATOM 1291 C CA . LEU A 1 173 ? -14.533 5.450 -0.390 1.00 94.75 173 LEU A CA 1
ATOM 1292 C C . LEU A 1 173 ? -15.547 6.588 -0.506 1.00 94.75 173 LEU A C 1
ATOM 1294 O O . LEU A 1 173 ? -16.553 6.451 -1.201 1.00 94.75 173 LEU A O 1
ATOM 1298 N N . ALA A 1 174 ? -15.267 7.708 0.153 1.00 91.56 174 ALA A N 1
ATOM 1299 C CA . ALA A 1 174 ? -16.016 8.951 0.022 1.00 91.56 174 ALA A CA 1
ATOM 1300 C C . ALA A 1 174 ? -15.085 10.096 -0.398 1.00 91.56 174 ALA A C 1
ATOM 1302 O O . ALA A 1 174 ? -13.861 9.982 -0.330 1.00 91.56 174 ALA A O 1
ATOM 1303 N N . ALA A 1 175 ? -15.671 11.225 -0.802 1.00 88.44 175 ALA A N 1
ATOM 1304 C CA . ALA A 1 175 ? -14.915 12.383 -1.277 1.00 88.44 175 ALA A CA 1
ATOM 1305 C C . ALA A 1 175 ? -13.992 13.001 -0.212 1.00 88.44 175 ALA A C 1
ATOM 1307 O O . ALA A 1 175 ? -12.998 13.620 -0.566 1.00 88.44 175 ALA A O 1
ATOM 1308 N N . ASN A 1 176 ? -14.315 12.853 1.076 1.00 90.81 176 ASN A N 1
ATOM 1309 C CA . ASN A 1 176 ? -13.598 13.479 2.191 1.00 90.81 176 ASN A CA 1
ATOM 1310 C C . ASN A 1 176 ? -13.014 12.477 3.204 1.00 90.81 176 ASN A C 1
ATOM 1312 O O . ASN A 1 176 ? -12.186 12.858 4.033 1.00 90.81 176 ASN A O 1
ATOM 1316 N N . LEU A 1 177 ? -13.442 11.212 3.169 1.00 93.94 177 LEU A N 1
ATOM 1317 C CA . LEU A 1 177 ? -13.055 10.182 4.130 1.00 93.94 177 LEU A CA 1
ATOM 1318 C C . LEU A 1 177 ? -12.866 8.825 3.445 1.00 93.94 177 LEU A C 1
ATOM 1320 O O . LEU A 1 177 ? -13.554 8.481 2.486 1.00 93.94 177 LEU A O 1
ATOM 1324 N N . ILE A 1 178 ? -11.974 8.022 4.012 1.00 95.25 178 ILE A N 1
ATOM 1325 C CA . ILE A 1 178 ? -11.822 6.599 3.720 1.00 95.25 178 ILE A CA 1
ATOM 1326 C C . ILE A 1 178 ? -12.065 5.841 5.015 1.00 95.25 178 ILE A C 1
ATOM 1328 O O . ILE A 1 178 ? -11.490 6.184 6.050 1.00 95.25 178 ILE A O 1
ATOM 1332 N N . ARG A 1 179 ? -12.885 4.791 4.961 1.00 95.94 179 ARG A N 1
ATOM 1333 C CA . ARG A 1 179 ? -13.075 3.864 6.080 1.00 95.94 179 ARG A CA 1
ATOM 1334 C C . ARG A 1 179 ? -12.730 2.442 5.660 1.00 95.94 179 ARG A C 1
ATOM 1336 O O . ARG A 1 179 ? -13.159 1.974 4.613 1.00 95.94 179 ARG A O 1
ATOM 1343 N N . VAL A 1 180 ? -11.938 1.771 6.484 1.00 96.62 180 VAL A N 1
ATOM 1344 C CA . VAL A 1 180 ? -11.385 0.436 6.255 1.00 96.62 180 VAL A CA 1
ATOM 1345 C C . VAL A 1 180 ? -11.804 -0.448 7.416 1.00 96.62 180 VAL A C 1
ATOM 1347 O O . VAL A 1 180 ? -11.542 -0.108 8.569 1.00 96.62 180 VAL A O 1
ATOM 1350 N N . GLU A 1 181 ? -12.431 -1.580 7.126 1.00 96.69 181 GLU A N 1
ATOM 1351 C CA . GLU A 1 181 ? -12.898 -2.531 8.133 1.00 96.69 181 GLU A CA 1
ATOM 1352 C C . GLU A 1 181 ? -12.348 -3.924 7.867 1.00 96.69 181 GLU A C 1
ATOM 1354 O O . GLU A 1 181 ? -12.504 -4.465 6.771 1.00 96.69 181 GLU A O 1
ATOM 1359 N N . GLY A 1 182 ? -11.735 -4.516 8.889 1.00 96.50 182 GLY A N 1
ATOM 1360 C CA . GLY A 1 182 ? -11.140 -5.843 8.817 1.00 96.50 182 GLY A CA 1
ATOM 1361 C C . GLY A 1 182 ? -10.828 -6.400 10.196 1.00 96.50 182 GLY A C 1
ATOM 1362 O O . GLY A 1 182 ? -10.326 -5.681 11.055 1.00 96.50 182 GLY A O 1
ATOM 1363 N N . ASN A 1 183 ? -11.141 -7.680 10.416 1.00 93.81 183 ASN A N 1
ATOM 1364 C CA . ASN A 1 183 ? -10.778 -8.426 11.629 1.00 93.81 183 ASN A CA 1
ATOM 1365 C C . ASN A 1 183 ? -11.103 -7.695 12.957 1.00 93.81 183 ASN A C 1
ATOM 1367 O O . ASN A 1 183 ? -10.284 -7.625 13.872 1.00 93.81 183 ASN A O 1
ATOM 1371 N N . GLY A 1 184 ? -12.297 -7.095 13.054 1.00 94.06 184 GLY A N 1
ATOM 1372 C CA . GLY A 1 184 ? -12.736 -6.351 14.246 1.00 94.06 184 GLY A CA 1
ATOM 1373 C C . GLY A 1 184 ? -12.032 -5.004 14.461 1.00 94.06 184 GLY A C 1
ATOM 1374 O O . GLY A 1 184 ? -12.181 -4.399 15.524 1.00 94.06 184 GLY A O 1
ATOM 1375 N N . VAL A 1 185 ? -11.267 -4.526 13.478 1.00 96.19 185 VAL A N 1
ATOM 1376 C CA . VAL A 1 185 ? -10.630 -3.208 13.461 1.00 96.19 185 VAL A CA 1
ATOM 1377 C C . VAL A 1 185 ? -11.282 -2.343 12.386 1.00 96.19 185 VAL A C 1
ATOM 1379 O O . VAL A 1 185 ? -11.473 -2.771 11.249 1.00 96.19 185 VAL A O 1
ATOM 1382 N N . THR A 1 186 ? -11.592 -1.103 12.746 1.00 95.81 186 THR A N 1
ATOM 1383 C CA . THR A 1 186 ? -12.064 -0.059 11.837 1.00 95.81 186 THR A CA 1
ATOM 1384 C C . THR A 1 186 ? -11.079 1.099 11.872 1.00 95.81 186 THR A C 1
ATOM 1386 O O . THR A 1 186 ? -10.795 1.635 12.943 1.00 95.81 186 THR A O 1
ATOM 1389 N N . LEU A 1 187 ? -10.571 1.497 10.711 1.00 96.56 187 LEU A N 1
ATOM 1390 C CA . LEU A 1 187 ? -9.768 2.700 10.529 1.00 96.56 187 LEU A CA 1
ATOM 1391 C C . LEU A 1 187 ? -10.551 3.679 9.661 1.00 96.56 187 LEU A C 1
ATOM 1393 O O . LEU A 1 187 ? -10.942 3.326 8.554 1.00 96.56 187 LEU A O 1
ATOM 1397 N N . THR A 1 188 ? -10.741 4.904 10.135 1.00 95.88 188 THR A N 1
ATOM 1398 C CA . THR A 1 188 ? -11.373 5.993 9.380 1.00 95.88 188 THR A CA 1
ATOM 1399 C C . THR A 1 188 ? -10.384 7.143 9.270 1.00 95.88 188 THR A C 1
ATOM 1401 O O . THR A 1 188 ? -9.847 7.574 10.284 1.00 95.88 188 THR A O 1
ATOM 1404 N N . THR A 1 189 ? -10.134 7.665 8.072 1.00 95.56 189 THR A N 1
ATOM 1405 C CA . THR A 1 189 ? -9.183 8.764 7.860 1.00 95.56 189 THR A CA 1
ATOM 1406 C C . THR A 1 189 ? -9.699 9.778 6.851 1.00 95.56 189 THR A C 1
ATOM 1408 O O . THR A 1 189 ? -10.398 9.406 5.911 1.00 95.56 189 THR A O 1
ATOM 1411 N N . LYS A 1 190 ? -9.351 11.055 7.040 1.00 94.50 190 LYS A N 1
ATOM 1412 C CA . LYS A 1 190 ? -9.507 12.088 6.011 1.00 94.50 190 LYS A CA 1
ATOM 1413 C C . LYS A 1 190 ? -8.662 11.759 4.789 1.00 94.50 190 LYS A C 1
ATOM 1415 O O . LYS A 1 190 ? -7.598 11.153 4.897 1.00 94.50 190 LYS A O 1
ATOM 1420 N N . VAL A 1 191 ? -9.151 12.170 3.630 1.00 93.31 191 VAL A N 1
ATOM 1421 C CA . VAL A 1 191 ? -8.402 12.054 2.379 1.00 93.31 191 VAL A CA 1
ATOM 1422 C C . VAL A 1 191 ? -7.394 13.186 2.245 1.00 93.31 191 VAL A C 1
ATOM 1424 O O . VAL A 1 191 ? -7.540 14.245 2.854 1.00 93.31 191 VAL A O 1
ATOM 1427 N N . VAL A 1 192 ? -6.394 12.980 1.395 1.00 92.19 192 VAL A N 1
ATOM 1428 C CA . VAL A 1 192 ? -5.581 14.083 0.879 1.00 92.19 192 VAL A CA 1
ATOM 1429 C C . VAL A 1 192 ? -6.382 14.809 -0.207 1.00 92.19 192 VAL A C 1
ATOM 1431 O O . VAL A 1 192 ? -6.744 14.211 -1.220 1.00 92.19 192 VAL A O 1
ATOM 1434 N N . GLU A 1 193 ? -6.674 16.092 0.008 1.00 88.94 193 GLU A N 1
ATOM 1435 C CA . GLU A 1 193 ? -7.407 16.944 -0.938 1.00 88.94 193 GLU A CA 1
ATOM 1436 C C . GLU A 1 193 ? -6.472 17.479 -2.025 1.00 88.94 193 GLU A C 1
ATOM 1438 O O . GLU A 1 193 ? -5.988 18.611 -1.960 1.00 88.94 193 GLU A O 1
ATOM 1443 N N . ALA A 1 194 ? -6.192 16.658 -3.034 1.00 86.38 194 ALA A N 1
ATOM 1444 C CA . ALA A 1 194 ? -5.340 17.073 -4.135 1.00 86.38 194 ALA A CA 1
ATOM 1445 C C . ALA A 1 194 ? -5.730 16.426 -5.468 1.00 86.38 194 ALA A C 1
ATOM 1447 O O . ALA A 1 194 ? -6.365 15.372 -5.535 1.00 86.38 194 ALA A O 1
ATOM 1448 N N . GLN A 1 195 ? -5.387 17.118 -6.557 1.00 85.06 195 GLN A N 1
ATOM 1449 C CA . GLN A 1 195 ? -5.701 16.662 -7.903 1.00 85.06 195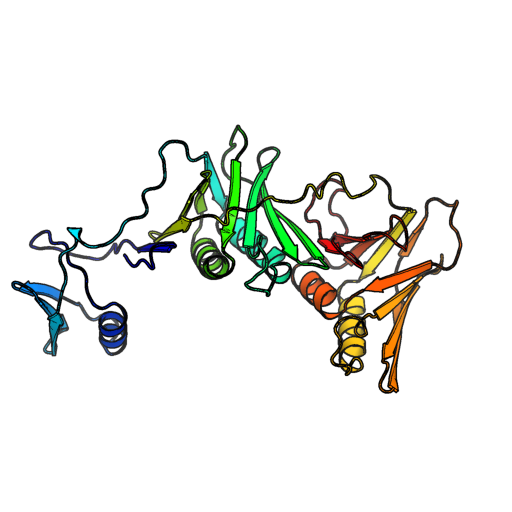 GLN A CA 1
ATOM 1450 C C . GLN A 1 195 ? -4.739 15.545 -8.304 1.00 85.06 195 GLN A C 1
ATOM 1452 O O . GLN A 1 195 ? -3.519 15.726 -8.272 1.00 85.06 195 GLN A O 1
ATOM 1457 N N . TRP A 1 196 ? -5.288 14.409 -8.732 1.00 86.88 196 TRP A N 1
ATOM 1458 C CA . TRP A 1 196 ? -4.481 13.324 -9.272 1.00 86.88 196 TRP A CA 1
ATOM 1459 C C . TRP A 1 196 ? -4.201 13.542 -10.766 1.00 86.88 196 TRP A C 1
ATOM 1461 O O . TRP A 1 196 ? -5.156 13.755 -11.520 1.00 86.88 196 TRP A O 1
ATOM 1471 N N . PRO A 1 197 ? -2.937 13.477 -11.223 1.00 84.62 197 PRO A N 1
ATOM 1472 C CA . PRO A 1 197 ? -2.611 13.604 -12.641 1.00 84.62 197 PRO A CA 1
ATOM 1473 C C . PRO A 1 197 ? -3.234 12.489 -13.490 1.00 84.62 197 PRO A C 1
ATOM 1475 O O . PRO A 1 197 ? -3.305 11.334 -13.067 1.00 84.62 197 PRO A O 1
ATOM 1478 N N . ASP A 1 198 ? -3.630 12.810 -14.721 1.00 82.75 198 ASP A N 1
ATOM 1479 C CA . ASP A 1 198 ? -4.017 11.794 -15.701 1.00 82.75 198 ASP A CA 1
ATOM 1480 C C . ASP A 1 198 ? -2.759 11.135 -16.280 1.00 82.75 198 ASP A C 1
ATOM 1482 O O . ASP A 1 198 ? -2.137 11.656 -17.205 1.00 82.75 198 ASP A O 1
ATOM 1486 N N . PHE A 1 199 ? -2.332 10.022 -15.680 1.00 80.31 199 PHE A N 1
ATOM 1487 C CA . PHE A 1 199 ? -1.191 9.243 -16.166 1.00 80.31 199 PHE A CA 1
ATOM 1488 C C . PHE A 1 199 ? -1.542 8.392 -17.392 1.00 80.31 199 PHE A C 1
ATOM 1490 O O . PHE A 1 199 ? -0.669 8.179 -18.228 1.00 80.31 199 PHE A O 1
ATOM 1497 N N . ASP A 1 200 ? -2.798 7.960 -17.543 1.00 75.81 200 ASP A N 1
ATOM 1498 C CA . ASP A 1 200 ? -3.213 7.079 -18.643 1.00 75.81 200 ASP A CA 1
ATOM 1499 C C . ASP A 1 200 ? -3.084 7.808 -19.992 1.00 75.81 200 ASP A C 1
ATOM 1501 O O . ASP A 1 200 ? -2.638 7.228 -20.981 1.00 75.81 200 ASP A O 1
ATOM 1505 N N . GLY A 1 201 ? -3.383 9.111 -20.021 1.00 75.19 201 GLY A N 1
ATOM 1506 C CA . GLY A 1 201 ? -3.208 9.957 -21.205 1.00 75.19 201 GLY A CA 1
ATOM 1507 C C . GLY A 1 201 ? -1.759 10.348 -21.539 1.00 75.19 201 GLY A C 1
ATOM 1508 O O . GLY A 1 201 ? -1.517 10.897 -22.615 1.00 75.19 201 GLY A O 1
ATOM 1509 N N . GLN A 1 202 ? -0.789 10.099 -20.650 1.00 72.00 202 GLN A N 1
ATOM 1510 C CA . GLN A 1 202 ? 0.600 10.555 -20.826 1.00 72.00 202 GLN A CA 1
ATOM 1511 C C . GLN A 1 202 ? 1.503 9.549 -21.553 1.00 72.00 202 GLN A C 1
ATOM 1513 O O . GLN A 1 202 ? 2.526 9.950 -22.115 1.00 72.00 202 GLN A O 1
ATOM 1518 N N . PHE A 1 203 ? 1.144 8.263 -21.577 1.00 68.62 203 PHE A N 1
ATOM 1519 C CA . PHE A 1 203 ? 1.935 7.229 -22.246 1.00 68.62 203 PHE A CA 1
ATOM 1520 C C . PHE A 1 203 ? 1.410 6.966 -23.664 1.00 68.62 203 PHE A C 1
ATOM 1522 O O . PHE A 1 203 ? 0.219 6.705 -23.845 1.00 68.62 203 PHE A O 1
ATOM 1529 N N . PRO A 1 204 ? 2.272 7.009 -24.700 1.00 69.00 204 PRO A N 1
ATOM 1530 C CA . PRO A 1 204 ? 1.901 6.525 -26.025 1.00 69.00 204 PRO A CA 1
ATOM 1531 C C . PRO A 1 204 ? 1.481 5.050 -25.971 1.00 69.00 204 PRO A C 1
ATOM 1533 O O . PRO A 1 204 ? 1.952 4.295 -25.125 1.00 69.00 204 PRO A O 1
ATOM 1536 N N . ARG A 1 205 ? 0.607 4.620 -26.887 1.00 72.31 205 ARG A N 1
ATOM 1537 C CA . ARG A 1 205 ? 0.096 3.236 -26.887 1.00 72.31 205 ARG A CA 1
ATOM 1538 C C . ARG A 1 205 ? 1.157 2.208 -27.275 1.00 72.31 205 ARG A C 1
ATOM 1540 O O . ARG A 1 205 ? 1.216 1.138 -26.679 1.00 72.31 205 ARG A O 1
ATOM 1547 N N . GLU A 1 206 ? 1.996 2.540 -28.252 1.00 80.75 206 GLU A N 1
ATOM 1548 C CA . GLU A 1 206 ? 2.972 1.613 -28.826 1.00 80.75 206 GLU A CA 1
ATOM 1549 C C . GLU A 1 206 ? 4.404 2.045 -28.480 1.00 80.75 206 GLU A C 1
ATOM 1551 O O . GLU A 1 206 ? 4.795 3.176 -28.794 1.00 80.75 206 GLU A O 1
ATOM 1556 N N . PRO A 1 207 ? 5.189 1.184 -27.809 1.00 82.50 207 PRO A N 1
ATOM 1557 C CA . PRO A 1 207 ? 6.594 1.459 -27.545 1.00 82.50 207 PRO A CA 1
ATOM 1558 C C . PRO A 1 207 ? 7.446 1.291 -28.807 1.00 82.50 207 PRO A C 1
ATOM 1560 O O . PRO A 1 207 ? 7.185 0.427 -29.636 1.00 82.50 207 PRO A O 1
ATOM 1563 N N . TRP A 1 208 ? 8.508 2.089 -28.913 1.00 84.19 208 TRP A N 1
ATOM 1564 C CA . TRP A 1 208 ? 9.543 1.970 -29.949 1.00 84.19 208 TRP A CA 1
ATOM 1565 C C . TRP A 1 208 ? 10.388 0.712 -29.740 1.00 84.19 208 TRP A C 1
ATOM 1567 O O . TRP A 1 208 ? 10.760 0.023 -30.691 1.00 84.19 208 TRP A O 1
ATOM 1577 N N . HIS A 1 209 ? 10.686 0.420 -28.470 1.00 85.56 209 HIS A N 1
ATOM 1578 C CA . HIS A 1 209 ? 11.479 -0.733 -28.066 1.00 85.56 209 HIS A CA 1
ATOM 1579 C C . HIS A 1 209 ? 10.862 -1.426 -26.859 1.00 85.56 209 HIS A C 1
ATOM 1581 O O . HIS A 1 209 ? 10.386 -0.774 -25.925 1.00 85.56 209 HIS A O 1
ATOM 1587 N N . VAL A 1 210 ? 10.924 -2.753 -26.868 1.00 88.88 210 VAL A N 1
ATOM 1588 C CA . VAL A 1 210 ? 10.493 -3.614 -25.769 1.00 88.88 210 VAL A CA 1
ATOM 1589 C C . VAL A 1 210 ? 11.662 -4.508 -25.389 1.00 88.88 210 VAL A C 1
ATOM 1591 O O . VAL A 1 210 ? 12.089 -5.351 -26.169 1.00 88.88 210 VAL A O 1
ATOM 1594 N N . ILE A 1 211 ? 12.189 -4.305 -24.190 1.00 90.31 211 ILE A N 1
ATOM 1595 C CA . ILE A 1 211 ? 13.348 -5.019 -23.663 1.00 90.31 211 ILE A CA 1
ATOM 1596 C C . ILE A 1 211 ? 12.859 -6.008 -22.609 1.00 90.31 211 ILE A C 1
ATOM 1598 O O . ILE A 1 211 ? 12.241 -5.589 -21.635 1.00 90.31 211 ILE A O 1
ATOM 1602 N N . THR A 1 212 ? 13.147 -7.298 -22.741 1.00 92.75 212 THR A N 1
ATOM 1603 C CA . THR A 1 212 ? 12.885 -8.288 -21.688 1.00 92.75 212 THR A CA 1
ATOM 1604 C C . THR A 1 212 ? 14.191 -8.718 -21.038 1.00 92.75 212 THR A C 1
ATOM 1606 O O . THR A 1 212 ? 15.141 -9.099 -21.713 1.00 92.75 212 THR A O 1
ATOM 1609 N N . VAL A 1 213 ? 14.242 -8.665 -19.709 1.00 94.44 213 VAL A N 1
ATOM 1610 C CA . VAL A 1 213 ? 15.455 -8.927 -18.926 1.00 94.44 213 VAL A CA 1
ATOM 1611 C C . VAL A 1 213 ? 15.120 -9.712 -17.662 1.00 94.44 213 VAL A C 1
ATOM 1613 O O . VAL A 1 213 ? 14.057 -9.533 -17.060 1.00 94.44 213 VAL A O 1
ATOM 1616 N N . GLU A 1 214 ? 16.017 -10.605 -17.248 1.00 95.19 214 GLU A N 1
ATOM 1617 C CA . GLU A 1 214 ? 15.852 -11.348 -16.000 1.00 95.19 214 GLU A CA 1
ATOM 1618 C C . GLU A 1 214 ? 15.983 -10.428 -14.777 1.00 95.19 214 GLU A C 1
ATOM 1620 O O . GLU A 1 214 ? 16.915 -9.630 -14.644 1.00 95.19 214 GLU A O 1
ATOM 1625 N N . ARG A 1 215 ? 15.052 -10.581 -13.831 1.00 93.56 215 ARG A N 1
ATOM 1626 C CA . ARG A 1 215 ? 14.930 -9.728 -12.643 1.00 93.56 215 ARG A CA 1
ATOM 1627 C C . ARG A 1 215 ? 16.157 -9.813 -11.740 1.00 93.56 215 ARG A C 1
ATOM 1629 O O . ARG A 1 215 ? 16.629 -8.788 -11.255 1.00 93.56 215 ARG A O 1
ATOM 1636 N N . ALA A 1 216 ? 16.647 -11.024 -11.473 1.00 95.56 216 ALA A N 1
ATOM 1637 C CA . ALA A 1 216 ? 17.731 -11.237 -10.514 1.00 95.56 216 ALA A CA 1
ATOM 1638 C C . ALA A 1 216 ? 19.093 -10.710 -11.017 1.00 95.56 216 ALA A C 1
ATOM 1640 O O . ALA A 1 216 ? 19.729 -9.968 -10.264 1.00 95.56 216 ALA A O 1
ATOM 1641 N N . PRO A 1 217 ? 19.526 -10.991 -12.264 1.00 96.69 217 PRO A N 1
ATOM 1642 C CA . PRO A 1 217 ? 20.732 -10.389 -12.832 1.00 96.69 217 PRO A CA 1
ATOM 1643 C C . PRO A 1 217 ? 20.674 -8.859 -12.889 1.00 96.69 217 PRO A C 1
ATOM 1645 O O . PRO A 1 217 ? 21.616 -8.203 -12.445 1.00 96.69 217 PRO A O 1
ATOM 1648 N N . LEU A 1 218 ? 19.550 -8.287 -13.346 1.00 95.62 218 LEU A N 1
ATOM 1649 C CA . LEU A 1 218 ? 19.374 -6.834 -13.405 1.00 95.62 218 LEU A CA 1
ATOM 1650 C C . LEU A 1 218 ? 19.463 -6.191 -12.014 1.00 95.62 218 LEU A C 1
ATOM 1652 O O . LEU A 1 218 ? 20.164 -5.196 -11.837 1.00 95.62 218 LEU A O 1
ATOM 1656 N N . ALA A 1 219 ? 18.782 -6.766 -11.017 1.00 94.81 219 ALA A N 1
ATOM 1657 C CA . ALA A 1 219 ? 18.834 -6.269 -9.646 1.00 94.81 219 ALA A CA 1
ATOM 1658 C C . ALA A 1 219 ? 20.262 -6.312 -9.085 1.00 94.81 219 ALA A C 1
ATOM 1660 O O . ALA A 1 219 ? 20.715 -5.346 -8.481 1.00 94.81 219 ALA A O 1
ATOM 1661 N N . ALA A 1 220 ? 20.991 -7.407 -9.313 1.00 96.81 220 ALA A N 1
ATOM 1662 C CA . ALA A 1 220 ? 22.357 -7.548 -8.824 1.00 96.81 220 ALA A CA 1
ATOM 1663 C C . ALA A 1 220 ? 23.314 -6.521 -9.458 1.00 96.81 220 ALA A C 1
ATOM 1665 O O . ALA A 1 220 ? 24.159 -5.969 -8.754 1.00 96.81 220 ALA A O 1
ATOM 1666 N N . ALA A 1 221 ? 23.164 -6.242 -10.757 1.00 96.62 221 ALA A N 1
ATOM 1667 C CA . ALA A 1 221 ? 23.957 -5.232 -11.457 1.00 96.62 221 ALA A CA 1
ATOM 1668 C C . ALA A 1 221 ? 23.661 -3.810 -10.954 1.00 96.62 221 ALA A C 1
ATOM 1670 O O . ALA A 1 221 ? 24.569 -3.047 -10.626 1.00 96.62 221 ALA A O 1
ATOM 1671 N N . LEU A 1 222 ? 22.378 -3.459 -10.817 1.00 94.62 222 LEU A N 1
ATOM 1672 C CA . LEU A 1 222 ? 21.969 -2.146 -10.313 1.00 94.62 222 LEU A CA 1
ATOM 1673 C C . LEU A 1 222 ? 22.389 -1.912 -8.857 1.00 94.62 222 LEU A C 1
ATOM 1675 O O . LEU A 1 222 ? 22.729 -0.782 -8.507 1.00 94.62 222 LEU A O 1
ATOM 1679 N N . ASP A 1 223 ? 22.378 -2.947 -8.015 1.00 94.50 223 ASP A N 1
ATOM 1680 C CA . ASP A 1 223 ? 22.818 -2.858 -6.618 1.00 94.50 223 ASP A CA 1
ATOM 1681 C C . ASP A 1 223 ? 24.318 -2.545 -6.521 1.00 94.50 223 ASP A C 1
ATOM 1683 O O . ASP A 1 223 ? 24.716 -1.587 -5.850 1.00 94.50 223 ASP A O 1
ATOM 1687 N N . ARG A 1 224 ? 25.149 -3.267 -7.287 1.00 94.19 224 ARG A N 1
ATOM 1688 C CA . ARG A 1 224 ? 26.596 -3.013 -7.369 1.00 94.19 224 ARG A CA 1
ATOM 1689 C C . ARG A 1 224 ? 26.904 -1.617 -7.906 1.00 94.19 224 ARG A C 1
ATOM 1691 O O . ARG A 1 224 ? 27.658 -0.879 -7.271 1.00 94.19 224 ARG A O 1
ATOM 1698 N N . LEU A 1 225 ? 26.272 -1.213 -9.011 1.00 92.75 225 LEU A N 1
ATOM 1699 C CA . LEU A 1 225 ? 26.441 0.129 -9.584 1.00 92.75 225 LEU A CA 1
ATOM 1700 C C . LEU A 1 225 ? 25.959 1.228 -8.626 1.00 92.75 225 LEU A C 1
ATOM 1702 O O . LEU A 1 225 ? 26.600 2.273 -8.506 1.00 92.75 225 LEU A O 1
ATOM 1706 N N . SER A 1 226 ? 24.876 0.990 -7.877 1.00 89.44 226 SER A N 1
ATOM 1707 C CA . SER A 1 226 ? 24.405 1.933 -6.859 1.00 89.44 226 SER A CA 1
ATOM 1708 C C . SER A 1 226 ? 25.410 2.134 -5.723 1.00 89.44 226 SER A C 1
ATOM 1710 O O . SER A 1 226 ? 25.391 3.204 -5.114 1.00 89.44 226 SER A O 1
ATOM 1712 N N . GLY A 1 227 ? 26.256 1.147 -5.420 1.00 86.56 227 GLY A N 1
ATOM 1713 C CA . GLY A 1 227 ? 27.313 1.261 -4.412 1.00 86.56 227 GLY A CA 1
ATOM 1714 C C . GLY A 1 227 ? 28.445 2.214 -4.808 1.00 86.56 227 GLY A C 1
ATOM 1715 O O . GLY A 1 227 ? 29.113 2.765 -3.935 1.00 86.56 227 GLY A O 1
ATOM 1716 N N . VAL A 1 228 ? 28.633 2.448 -6.111 1.00 85.56 228 VAL A N 1
ATOM 1717 C CA . VAL A 1 228 ? 29.677 3.332 -6.665 1.00 85.56 228 VAL A CA 1
ATOM 1718 C C . VAL A 1 228 ? 29.189 4.783 -6.817 1.00 85.56 228 VAL A C 1
ATOM 1720 O O . VAL A 1 228 ? 29.996 5.704 -6.923 1.00 85.56 228 VAL A O 1
ATOM 1723 N N . LEU A 1 229 ? 27.873 5.018 -6.774 1.00 82.44 229 LEU A N 1
ATOM 1724 C CA . LEU A 1 229 ? 27.266 6.353 -6.825 1.00 82.44 229 LEU A CA 1
ATOM 1725 C C . LEU A 1 229 ? 27.332 7.040 -5.450 1.00 82.44 229 LEU A C 1
ATOM 1727 O O . LEU A 1 229 ? 26.467 6.841 -4.591 1.00 82.44 229 LEU A O 1
ATOM 1731 N N . VAL A 1 230 ? 28.346 7.881 -5.240 1.00 75.31 230 VAL A N 1
ATOM 1732 C CA . VAL A 1 230 ? 28.660 8.484 -3.932 1.00 75.31 230 VAL A CA 1
ATOM 1733 C C . VAL A 1 230 ? 28.189 9.942 -3.833 1.00 75.31 230 VAL A C 1
ATOM 1735 O O . VAL A 1 230 ? 27.919 10.428 -2.727 1.00 75.31 230 VAL A O 1
ATOM 1738 N N . ALA A 1 231 ? 28.030 10.653 -4.955 1.00 71.56 231 ALA A N 1
ATOM 1739 C CA . ALA A 1 231 ? 27.630 12.058 -4.964 1.00 71.56 231 ALA A CA 1
ATOM 1740 C C . ALA A 1 231 ? 26.325 12.283 -4.209 1.00 71.56 231 ALA A C 1
ATOM 1742 O O . ALA A 1 231 ? 25.435 11.440 -4.204 1.00 71.56 231 ALA A O 1
ATOM 1743 N N . LYS A 1 232 ? 26.196 13.434 -3.544 1.00 69.62 232 LYS A N 1
ATOM 1744 C CA . LYS A 1 232 ? 24.999 13.769 -2.754 1.00 69.62 232 LYS A CA 1
ATOM 1745 C C . LYS A 1 232 ? 23.825 14.232 -3.614 1.00 69.62 2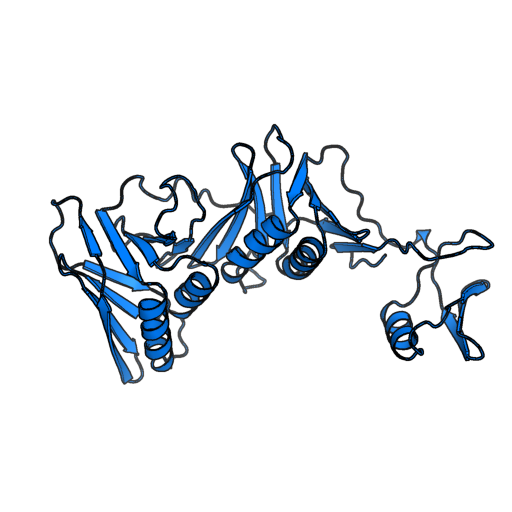32 LYS A C 1
ATOM 1747 O O . LYS A 1 232 ? 22.679 14.088 -3.194 1.00 69.62 232 LYS A O 1
ATOM 1752 N N . GLU A 1 233 ? 24.102 14.765 -4.797 1.00 69.19 233 GLU A N 1
ATOM 1753 C CA . GLU A 1 233 ? 23.092 15.304 -5.700 1.00 69.19 233 GLU A CA 1
ATOM 1754 C C . GLU A 1 233 ? 22.243 14.182 -6.305 1.00 69.19 233 GLU A C 1
ATOM 1756 O O . GLU A 1 233 ? 22.735 13.258 -6.945 1.00 69.19 233 GLU A O 1
ATOM 1761 N N . ALA A 1 234 ? 20.925 14.250 -6.121 1.00 65.44 234 ALA A N 1
ATOM 1762 C CA . ALA A 1 234 ? 20.026 13.208 -6.608 1.00 65.44 234 ALA A CA 1
ATOM 1763 C C . ALA A 1 234 ? 19.969 13.122 -8.145 1.00 65.44 234 ALA A C 1
ATOM 1765 O O . ALA A 1 234 ? 19.479 12.125 -8.675 1.00 65.44 234 ALA A O 1
ATOM 1766 N N . SER A 1 235 ? 20.382 14.168 -8.865 1.00 65.31 235 SER A N 1
ATOM 1767 C CA . SER A 1 235 ? 20.469 14.211 -10.332 1.00 65.31 235 SER A CA 1
ATOM 1768 C C . SER A 1 235 ? 21.680 13.450 -10.878 1.00 65.31 235 SER A C 1
ATOM 1770 O O . SER A 1 235 ? 21.581 12.909 -11.976 1.00 65.31 235 SER A O 1
ATOM 1772 N N . SER A 1 236 ? 22.782 13.356 -10.125 1.00 64.94 236 SER A N 1
ATOM 1773 C CA . SER A 1 236 ? 24.011 12.670 -10.556 1.00 64.94 236 SER A CA 1
ATOM 1774 C C . SER A 1 236 ? 24.009 11.162 -10.269 1.00 64.94 236 SER A C 1
ATOM 1776 O O . SER A 1 236 ? 24.911 10.451 -10.692 1.00 64.94 236 SER A O 1
ATOM 1778 N N . ARG A 1 237 ? 22.974 10.648 -9.591 1.00 77.62 237 ARG A N 1
ATOM 1779 C CA . ARG A 1 237 ? 22.831 9.232 -9.201 1.00 77.62 237 ARG A CA 1
ATOM 1780 C C . ARG A 1 237 ? 22.064 8.374 -10.214 1.00 77.62 237 ARG A C 1
ATOM 1782 O O . ARG A 1 237 ? 21.308 7.490 -9.813 1.00 77.62 237 ARG A O 1
ATOM 1789 N N . ALA A 1 238 ? 22.183 8.668 -11.503 1.00 85.25 238 ALA A N 1
ATOM 1790 C CA . ALA A 1 238 ? 21.533 7.882 -12.547 1.00 85.25 238 ALA A CA 1
ATOM 1791 C C . ALA A 1 238 ? 22.497 6.840 -13.134 1.00 85.25 238 ALA A C 1
ATOM 1793 O O . ALA A 1 238 ? 23.677 7.126 -13.321 1.00 85.25 238 ALA A O 1
ATOM 1794 N N . VAL A 1 239 ? 21.972 5.662 -13.458 1.00 89.19 239 VAL A N 1
ATOM 1795 C CA . VAL A 1 239 ? 22.629 4.638 -14.278 1.00 89.19 239 VAL A CA 1
ATOM 1796 C C . VAL A 1 239 ? 22.174 4.852 -15.718 1.00 89.19 239 VAL A C 1
ATOM 1798 O O . VAL A 1 239 ? 20.970 4.949 -15.971 1.00 89.19 239 VAL A O 1
ATOM 1801 N N . ALA A 1 240 ? 23.118 4.969 -16.647 1.00 90.06 240 ALA A N 1
ATOM 1802 C CA . ALA A 1 240 ? 22.830 4.916 -18.073 1.00 90.06 240 ALA A CA 1
ATOM 1803 C C . ALA A 1 240 ? 22.656 3.453 -18.487 1.00 90.06 240 ALA A C 1
ATOM 1805 O O . ALA A 1 240 ? 23.431 2.597 -18.064 1.00 90.06 240 ALA A O 1
ATOM 1806 N N . ILE A 1 241 ? 21.617 3.175 -19.267 1.00 91.19 241 ILE A N 1
ATOM 1807 C CA . ILE A 1 241 ? 21.370 1.872 -19.872 1.00 91.19 241 ILE A CA 1
ATOM 1808 C C . ILE A 1 241 ? 21.409 2.069 -21.376 1.00 91.19 241 ILE A C 1
ATOM 1810 O O . ILE A 1 241 ? 20.509 2.693 -21.944 1.00 91.19 241 ILE A O 1
ATOM 1814 N N . ASP A 1 242 ? 22.458 1.539 -21.985 1.00 90.38 242 ASP A N 1
ATOM 1815 C CA . ASP A 1 242 ? 22.660 1.487 -23.419 1.00 90.38 242 ASP A CA 1
ATOM 1816 C C . ASP A 1 242 ? 22.198 0.123 -23.936 1.00 90.38 242 ASP A C 1
ATOM 1818 O O . ASP A 1 242 ? 22.458 -0.923 -23.330 1.00 90.38 242 ASP A O 1
ATOM 1822 N N . PHE A 1 243 ? 21.494 0.130 -25.061 1.00 88.00 243 PHE A N 1
ATOM 1823 C CA . PHE A 1 243 ? 21.035 -1.087 -25.714 1.00 88.00 243 PHE A CA 1
ATOM 1824 C C . PHE A 1 243 ? 21.135 -0.963 -27.231 1.00 88.00 243 PHE A C 1
ATOM 1826 O O . PHE A 1 243 ? 21.047 0.126 -27.807 1.00 88.00 243 PHE A O 1
ATOM 1833 N N . THR A 1 244 ? 21.329 -2.105 -27.883 1.00 78.69 244 THR A N 1
ATOM 1834 C CA . THR A 1 244 ? 21.286 -2.234 -29.344 1.00 78.69 244 THR A CA 1
ATOM 1835 C C . THR A 1 244 ? 20.364 -3.399 -29.712 1.00 78.69 244 THR A C 1
ATOM 1837 O O . THR A 1 244 ? 19.712 -3.963 -28.836 1.00 78.69 244 THR A O 1
ATOM 1840 N N . ALA A 1 245 ? 20.317 -3.801 -30.984 1.00 72.50 245 ALA A N 1
ATOM 1841 C CA . ALA A 1 245 ? 19.678 -5.061 -31.381 1.00 72.50 245 ALA A CA 1
ATOM 1842 C C . ALA A 1 245 ? 20.410 -6.320 -30.843 1.00 72.50 245 ALA A C 1
ATOM 1844 O O . ALA A 1 245 ? 20.002 -7.440 -31.140 1.00 72.50 245 ALA A O 1
ATOM 1845 N N . SER A 1 246 ? 21.504 -6.156 -30.084 1.00 70.94 246 SER A N 1
ATOM 1846 C CA . SER A 1 246 ? 22.185 -7.231 -29.359 1.00 70.94 246 SER A CA 1
ATOM 1847 C C . SER A 1 246 ? 21.341 -7.797 -28.214 1.00 70.94 246 SER A C 1
ATOM 1849 O O . SER A 1 246 ? 20.467 -7.135 -27.662 1.00 70.94 246 SER A O 1
ATOM 1851 N N . GLU A 1 247 ? 21.666 -9.019 -27.788 1.00 83.38 247 GLU A N 1
ATOM 1852 C CA . GLU A 1 247 ? 21.025 -9.688 -26.646 1.00 83.38 247 GLU A CA 1
ATOM 1853 C C . GLU A 1 247 ? 21.568 -9.213 -25.277 1.00 83.38 247 GLU A C 1
ATOM 1855 O O . GLU A 1 247 ? 21.649 -9.974 -24.309 1.00 83.38 247 GLU A O 1
ATOM 1860 N N . THR A 1 248 ? 22.009 -7.957 -25.186 1.00 89.69 248 THR A N 1
ATOM 1861 C CA . THR A 1 248 ? 22.687 -7.416 -24.001 1.00 89.69 248 THR A CA 1
ATOM 1862 C C . THR A 1 248 ? 22.281 -5.975 -23.712 1.00 89.69 248 THR A C 1
ATOM 1864 O O . THR A 1 248 ? 22.120 -5.159 -24.618 1.00 89.69 248 THR A O 1
ATOM 1867 N N . LEU A 1 249 ? 22.156 -5.657 -22.423 1.00 92.62 249 LEU A N 1
ATOM 1868 C CA . LEU A 1 249 ? 22.084 -4.296 -21.897 1.00 92.62 249 LEU A CA 1
ATOM 1869 C C . LEU A 1 249 ? 23.427 -3.934 -21.284 1.00 92.62 249 LEU A C 1
ATOM 1871 O O . LEU A 1 249 ? 23.903 -4.646 -20.398 1.00 92.62 249 LEU A O 1
ATOM 1875 N N . SER A 1 250 ? 23.991 -2.808 -21.703 1.00 94.00 250 SER A N 1
ATOM 1876 C CA . SER A 1 250 ? 25.182 -2.230 -21.089 1.00 94.00 250 SER A CA 1
ATOM 1877 C C . SER A 1 250 ? 24.745 -1.164 -20.087 1.00 94.00 250 SER A C 1
ATOM 1879 O O . SER A 1 250 ? 24.121 -0.169 -20.444 1.00 94.00 250 SER A O 1
ATOM 1881 N N . LEU A 1 251 ? 25.038 -1.384 -18.809 1.00 94.81 251 LEU A N 1
ATOM 1882 C CA . LEU A 1 251 ? 24.727 -0.468 -17.719 1.00 94.81 251 LEU A CA 1
ATOM 1883 C C . LEU A 1 251 ? 26.004 0.265 -17.323 1.00 94.81 251 LEU A C 1
ATOM 1885 O O . LEU A 1 251 ? 27.022 -0.376 -17.077 1.00 94.81 251 LEU A O 1
ATOM 1889 N N . SER A 1 252 ? 25.964 1.589 -17.205 1.00 92.50 252 SER A N 1
ATOM 1890 C CA . SER A 1 252 ? 27.136 2.369 -16.804 1.00 92.50 252 SER A CA 1
ATOM 1891 C C . SER A 1 252 ? 26.805 3.511 -15.847 1.00 92.50 252 SER A C 1
ATOM 1893 O O . SER A 1 252 ? 25.723 4.106 -15.873 1.00 92.50 252 SER A O 1
ATOM 1895 N N . VAL A 1 253 ? 27.759 3.825 -14.973 1.00 90.12 253 VAL A N 1
ATOM 1896 C CA . VAL A 1 253 ? 27.728 4.997 -14.096 1.00 90.12 253 VAL A CA 1
ATOM 1897 C C . VAL A 1 253 ? 29.016 5.781 -14.248 1.00 90.12 253 VAL A C 1
ATOM 1899 O O . VAL A 1 253 ? 30.103 5.213 -14.304 1.00 90.12 253 VAL A O 1
ATOM 1902 N N . ARG A 1 254 ? 28.888 7.106 -14.259 1.00 84.25 254 ARG A N 1
ATOM 1903 C CA . ARG A 1 254 ? 30.010 8.024 -14.102 1.00 84.25 254 ARG A CA 1
ATOM 1904 C C . ARG A 1 254 ? 29.584 9.148 -13.176 1.00 84.25 254 ARG A C 1
ATOM 1906 O O . ARG A 1 254 ? 28.811 10.024 -13.558 1.00 84.25 254 ARG A O 1
ATOM 1913 N N . ASP A 1 255 ? 30.061 9.077 -11.947 1.00 77.50 255 ASP A N 1
ATOM 1914 C CA . ASP A 1 255 ? 29.772 10.035 -10.896 1.00 77.50 255 ASP A CA 1
ATOM 1915 C C . ASP A 1 255 ? 30.707 11.251 -10.988 1.00 77.50 255 ASP A C 1
ATOM 1917 O O . ASP A 1 255 ? 31.883 11.136 -11.341 1.00 77.50 255 ASP A O 1
ATOM 1921 N N . SER A 1 256 ? 30.207 12.434 -10.633 1.00 73.31 256 SER A N 1
ATOM 1922 C CA . SER A 1 256 ? 30.946 13.702 -10.746 1.00 73.31 256 SER A CA 1
ATOM 1923 C C . SER A 1 256 ? 32.159 13.787 -9.816 1.00 73.31 256 SER A C 1
ATOM 1925 O O . SER A 1 256 ? 33.061 14.591 -10.045 1.00 73.31 256 SER A O 1
ATOM 1927 N N . ILE A 1 257 ? 32.197 12.941 -8.786 1.00 73.94 257 ILE A N 1
ATOM 1928 C CA . ILE A 1 257 ? 33.286 12.844 -7.808 1.00 73.94 257 ILE A CA 1
ATOM 1929 C C . ILE A 1 257 ? 34.215 11.641 -8.044 1.00 73.94 257 ILE A C 1
ATOM 1931 O O . ILE A 1 257 ? 35.009 11.303 -7.170 1.00 73.94 257 ILE A O 1
ATOM 1935 N N . GLY A 1 258 ? 34.147 11.020 -9.229 1.00 73.62 258 GLY A N 1
ATOM 1936 C CA . GLY A 1 258 ? 35.138 10.049 -9.708 1.00 73.62 258 GLY A CA 1
ATOM 1937 C C . GLY A 1 258 ? 34.758 8.571 -9.582 1.00 73.62 258 GLY A C 1
ATOM 1938 O O . GLY A 1 258 ? 35.579 7.723 -9.920 1.00 73.62 258 GLY A O 1
ATOM 1939 N N . GLY A 1 259 ? 33.547 8.242 -9.121 1.00 82.19 259 GLY A N 1
ATOM 1940 C CA . GLY A 1 259 ? 33.022 6.876 -9.207 1.00 82.19 259 GLY A CA 1
ATOM 1941 C C . GLY A 1 259 ? 32.723 6.500 -10.661 1.00 82.19 259 GLY A C 1
ATOM 1942 O O . GLY A 1 259 ? 32.065 7.260 -11.365 1.00 82.19 259 GLY A O 1
ATOM 1943 N N . ASP A 1 260 ? 33.193 5.345 -11.120 1.00 87.69 260 ASP A N 1
ATOM 1944 C CA . ASP A 1 260 ? 32.942 4.829 -12.471 1.00 87.69 260 ASP A CA 1
ATOM 1945 C C . ASP A 1 260 ? 32.719 3.314 -12.382 1.00 87.69 260 ASP A C 1
ATOM 1947 O O . ASP A 1 260 ? 33.317 2.635 -11.539 1.00 87.69 260 ASP A O 1
ATOM 1951 N N . GLY A 1 261 ? 31.808 2.795 -13.195 1.00 91.69 261 GLY A N 1
ATOM 1952 C CA . GLY A 1 261 ? 31.480 1.378 -13.223 1.00 91.69 261 GLY A CA 1
ATOM 1953 C C . GLY A 1 261 ? 30.643 1.032 -14.443 1.00 91.69 261 GLY A C 1
ATOM 1954 O O . GLY A 1 261 ? 29.837 1.842 -14.904 1.00 91.69 261 GLY A O 1
ATOM 1955 N N . ALA A 1 262 ? 30.830 -0.182 -14.948 1.00 94.44 262 ALA A N 1
ATOM 1956 C CA . AL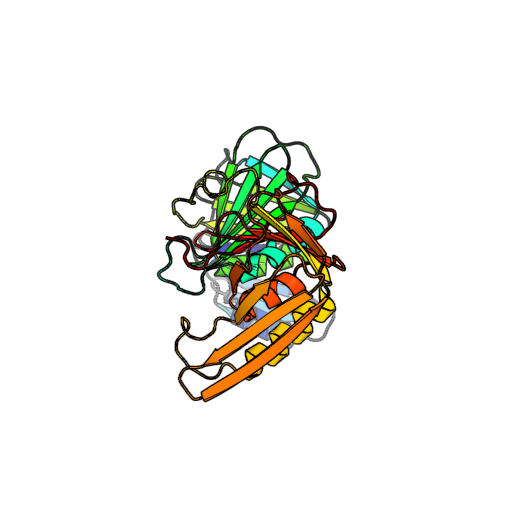A A 1 262 ? 30.076 -0.717 -16.068 1.00 94.44 262 ALA A CA 1
ATOM 1957 C C . ALA A 1 262 ? 29.748 -2.190 -15.829 1.00 94.44 262 ALA A C 1
ATOM 1959 O O . ALA A 1 262 ? 30.558 -2.930 -15.269 1.00 94.44 262 ALA A O 1
ATOM 1960 N N . GLU A 1 263 ? 28.566 -2.599 -16.266 1.00 95.50 263 GLU A N 1
ATOM 1961 C CA . GLU A 1 263 ? 28.082 -3.970 -16.212 1.00 95.50 26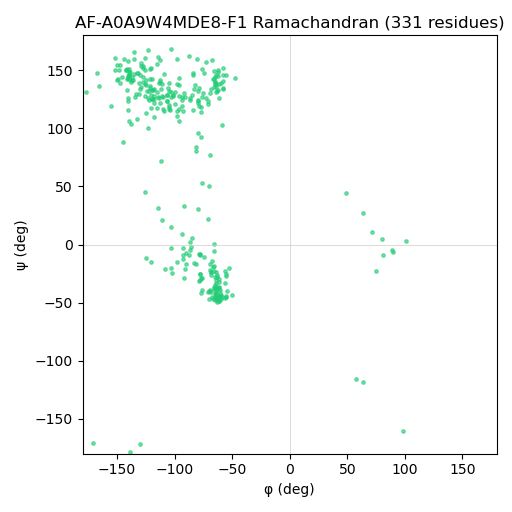3 GLU A CA 1
ATOM 1962 C C . GLU A 1 263 ? 27.316 -4.327 -17.478 1.00 95.50 263 GLU A C 1
ATOM 1964 O O . GLU A 1 263 ? 26.782 -3.456 -18.159 1.00 95.50 263 GLU A O 1
ATOM 1969 N N . GLU A 1 264 ? 27.223 -5.621 -17.762 1.00 95.31 264 GLU A N 1
ATOM 1970 C CA . GLU A 1 264 ? 26.402 -6.137 -18.849 1.00 95.31 264 GLU A CA 1
ATOM 1971 C C . GLU A 1 264 ? 25.438 -7.190 -18.320 1.00 95.31 264 GLU A C 1
ATOM 1973 O O . GLU A 1 264 ? 25.795 -8.033 -17.493 1.00 95.31 264 GLU A O 1
ATOM 1978 N N . VAL A 1 265 ? 24.201 -7.134 -18.803 1.00 95.94 265 VAL A N 1
ATOM 1979 C CA . VAL A 1 265 ? 23.150 -8.088 -18.452 1.00 95.94 265 VAL A CA 1
ATOM 1980 C C . VAL A 1 265 ? 22.520 -8.614 -19.733 1.00 95.94 265 VAL A C 1
ATOM 1982 O O . VAL A 1 265 ? 22.223 -7.840 -20.640 1.00 95.94 265 VAL A O 1
ATOM 1985 N N . ALA A 1 266 ? 22.306 -9.927 -19.810 1.00 94.56 266 ALA A N 1
ATOM 1986 C CA . ALA A 1 266 ? 21.603 -10.538 -20.932 1.00 94.56 266 ALA A CA 1
ATOM 1987 C C . ALA A 1 266 ? 20.144 -10.059 -20.989 1.00 94.56 266 ALA A C 1
ATOM 1989 O O . ALA A 1 266 ? 19.456 -10.015 -19.964 1.00 94.56 266 ALA A O 1
ATOM 1990 N N . ALA A 1 267 ? 19.670 -9.718 -22.182 1.00 93.44 267 ALA A N 1
ATOM 1991 C CA . ALA A 1 267 ? 18.303 -9.279 -22.428 1.00 93.44 267 ALA A CA 1
ATOM 1992 C C . ALA A 1 267 ? 17.879 -9.619 -23.857 1.00 93.44 267 ALA A C 1
ATOM 1994 O O . ALA A 1 267 ? 18.715 -9.803 -24.729 1.00 93.44 267 ALA A O 1
ATOM 1995 N N . SER A 1 268 ? 16.580 -9.653 -24.123 1.00 89.88 268 SER A N 1
ATOM 1996 C CA . SER A 1 268 ? 16.060 -9.635 -25.489 1.00 89.88 268 SER A CA 1
ATOM 1997 C C . SER A 1 268 ? 15.490 -8.258 -25.805 1.00 89.88 268 SER A C 1
ATOM 1999 O O . SER A 1 268 ? 14.828 -7.648 -24.966 1.00 89.88 268 SER A O 1
ATOM 2001 N N . VAL A 1 269 ? 15.745 -7.758 -27.013 1.00 86.94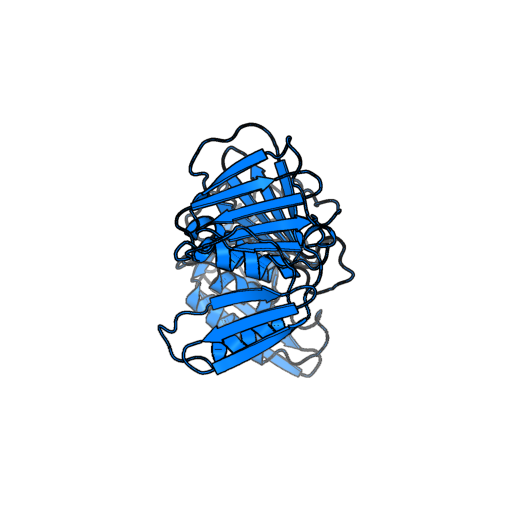 269 VAL A N 1
ATOM 2002 C CA . VAL A 1 269 ? 15.261 -6.450 -27.470 1.00 86.94 269 VAL A CA 1
ATOM 2003 C C . VAL A 1 269 ? 14.397 -6.652 -28.707 1.00 86.94 269 VAL A C 1
ATOM 2005 O O . VAL A 1 269 ? 14.873 -7.118 -29.738 1.00 86.94 269 VAL A O 1
ATOM 2008 N N . ALA A 1 270 ? 13.120 -6.292 -28.611 1.00 83.94 270 ALA A N 1
ATOM 2009 C CA . ALA A 1 270 ? 12.221 -6.178 -29.750 1.00 83.94 270 ALA A CA 1
ATOM 2010 C C . ALA A 1 270 ? 12.125 -4.707 -30.186 1.00 83.94 270 ALA A C 1
ATOM 2012 O O . ALA A 1 270 ? 12.040 -3.805 -29.348 1.00 83.94 270 ALA A O 1
ATOM 2013 N N . THR A 1 271 ? 12.132 -4.464 -31.496 1.00 75.69 271 THR A N 1
ATOM 2014 C CA . THR A 1 271 ? 12.037 -3.133 -32.118 1.00 75.69 271 THR A CA 1
ATOM 2015 C C . THR A 1 271 ? 10.948 -3.127 -33.186 1.00 75.69 271 THR A C 1
ATOM 2017 O O . THR A 1 271 ? 10.650 -4.165 -33.774 1.00 75.69 271 THR A O 1
ATOM 2020 N N . ASP A 1 272 ? 10.378 -1.952 -33.450 1.00 70.06 272 ASP A N 1
ATOM 2021 C CA . ASP A 1 272 ? 9.508 -1.691 -34.603 1.00 70.06 272 ASP A CA 1
ATOM 2022 C C . ASP A 1 272 ? 10.220 -1.793 -35.973 1.00 70.06 272 ASP A C 1
ATOM 2024 O O . ASP A 1 272 ? 9.562 -1.729 -37.008 1.00 70.06 272 ASP A O 1
ATOM 2028 N N . GLY A 1 273 ? 11.546 -1.981 -35.996 1.00 64.44 273 GLY A N 1
ATOM 2029 C CA . GLY A 1 273 ? 12.347 -2.168 -37.211 1.00 64.44 273 GLY A CA 1
ATOM 2030 C C . GLY A 1 273 ? 12.713 -0.870 -37.939 1.00 64.44 273 GLY A C 1
ATOM 2031 O O . GLY A 1 273 ? 13.548 -0.892 -38.838 1.00 64.44 273 GLY A O 1
ATOM 2032 N N . GLU A 1 274 ? 12.153 0.277 -37.541 1.00 60.81 274 GLU A N 1
ATOM 2033 C CA . GLU A 1 274 ? 12.480 1.584 -38.131 1.00 60.81 274 GLU A CA 1
ATOM 2034 C C . GLU A 1 274 ? 13.600 2.311 -37.363 1.00 60.81 274 GLU A C 1
ATOM 2036 O O . GLU A 1 274 ? 14.160 3.299 -37.845 1.00 60.81 274 GLU A O 1
ATOM 2041 N N . ARG A 1 275 ? 13.946 1.827 -36.160 1.00 68.44 275 ARG A N 1
ATOM 2042 C CA . ARG A 1 275 ? 14.812 2.519 -35.189 1.00 68.44 275 ARG A CA 1
ATOM 2043 C C . ARG A 1 275 ? 16.013 1.683 -34.724 1.00 68.44 275 ARG A C 1
ATOM 2045 O O . ARG A 1 275 ? 16.336 1.669 -33.541 1.00 68.44 275 ARG A O 1
ATOM 2052 N N . GLU A 1 276 ? 16.722 1.028 -35.645 1.00 58.59 276 GLU A N 1
ATOM 2053 C CA . GLU A 1 276 ? 17.828 0.076 -35.371 1.00 58.59 276 GLU A CA 1
ATOM 2054 C C . GLU A 1 276 ? 19.159 0.688 -34.845 1.00 58.59 276 GLU A C 1
ATOM 2056 O O . GLU A 1 276 ? 20.228 0.090 -34.959 1.00 58.59 276 GLU A O 1
ATOM 2061 N N . GLY A 1 277 ? 19.134 1.884 -34.250 1.00 64.38 277 GLY A N 1
ATOM 2062 C CA . GLY A 1 277 ? 20.325 2.536 -33.687 1.00 64.38 277 GLY A CA 1
ATOM 2063 C C . GLY A 1 277 ? 20.616 2.147 -32.234 1.00 64.38 277 GLY A C 1
ATOM 2064 O O . GLY A 1 277 ? 19.730 1.691 -31.518 1.00 64.38 277 GLY A O 1
ATOM 2065 N N . ALA A 1 278 ? 21.849 2.391 -31.772 1.00 66.94 278 ALA A N 1
ATOM 2066 C CA . ALA A 1 278 ? 22.155 2.364 -30.342 1.00 66.94 278 ALA A CA 1
ATOM 2067 C C . ALA A 1 278 ? 21.327 3.435 -29.619 1.00 66.94 278 ALA A C 1
ATOM 2069 O O . ALA A 1 278 ? 21.345 4.607 -30.004 1.00 66.94 278 ALA A O 1
ATOM 2070 N N . GLN A 1 279 ? 20.599 3.023 -28.587 1.00 80.81 279 GLN A N 1
ATOM 2071 C CA . GLN A 1 279 ? 19.734 3.886 -27.792 1.00 80.81 279 GLN A CA 1
ATOM 2072 C C . GLN A 1 279 ? 20.181 3.853 -26.337 1.00 80.81 279 GLN A C 1
ATOM 2074 O O . GLN A 1 279 ? 20.711 2.849 -25.860 1.00 80.81 279 GLN A O 1
ATOM 2079 N N . ALA A 1 280 ? 19.930 4.950 -25.627 1.00 82.94 280 ALA A N 1
ATOM 2080 C CA . ALA A 1 280 ? 20.275 5.070 -24.223 1.00 82.94 280 ALA A CA 1
ATOM 2081 C C . ALA A 1 280 ? 19.150 5.742 -23.445 1.00 82.94 280 ALA A C 1
ATOM 2083 O O . ALA A 1 280 ? 18.569 6.732 -23.891 1.00 82.94 280 ALA A O 1
ATOM 2084 N N . PHE A 1 281 ? 18.887 5.242 -22.245 1.00 85.31 281 PHE A N 1
ATOM 2085 C CA . PHE A 1 281 ? 18.018 5.902 -21.278 1.00 85.31 281 PHE A CA 1
ATOM 2086 C C . PHE A 1 281 ? 18.657 5.871 -19.894 1.00 85.31 281 PHE A C 1
ATOM 2088 O O . PHE A 1 281 ? 19.643 5.177 -19.649 1.00 85.31 281 PHE A O 1
ATOM 2095 N N . LYS A 1 282 ? 18.126 6.680 -18.979 1.00 85.12 282 LYS A N 1
ATOM 2096 C CA . LYS A 1 282 ? 18.643 6.784 -17.614 1.00 85.12 282 LYS A CA 1
ATOM 2097 C C . LYS A 1 282 ? 17.639 6.244 -16.617 1.00 85.12 282 LYS A C 1
ATOM 2099 O O . LYS A 1 282 ? 16.442 6.521 -16.711 1.00 85.12 282 LYS A O 1
ATOM 2104 N N . VAL A 1 283 ? 18.156 5.539 -15.619 1.00 86.31 283 VAL A N 1
ATOM 2105 C CA . VAL A 1 283 ? 17.373 5.019 -14.500 1.00 86.31 283 VAL A CA 1
ATOM 2106 C C . VAL A 1 283 ? 17.988 5.431 -13.173 1.00 86.31 283 VAL A C 1
ATOM 2108 O O . VAL A 1 283 ? 19.197 5.616 -13.059 1.00 86.31 283 VAL A O 1
ATOM 2111 N N . TYR A 1 284 ? 17.161 5.550 -12.139 1.00 86.19 284 TYR A N 1
ATOM 2112 C CA . TYR A 1 284 ? 17.639 5.746 -10.774 1.00 86.19 284 TYR A CA 1
ATOM 2113 C C . TYR A 1 284 ? 17.636 4.391 -10.058 1.00 86.19 284 TYR A C 1
ATOM 2115 O O . TYR A 1 284 ? 16.558 3.863 -9.776 1.00 86.19 284 TYR A O 1
ATOM 2123 N N . PRO A 1 285 ? 18.809 3.813 -9.743 1.00 87.50 285 PRO A N 1
ATOM 2124 C CA . PRO A 1 285 ? 18.918 2.402 -9.388 1.00 87.50 285 PRO A CA 1
ATOM 2125 C C . PRO A 1 285 ? 18.109 2.044 -8.144 1.00 87.50 285 PRO A C 1
ATOM 2127 O O . PRO A 1 285 ? 17.443 1.021 -8.148 1.00 87.50 285 PRO A O 1
ATOM 2130 N N . ARG A 1 286 ? 18.068 2.904 -7.115 1.00 83.81 286 ARG A N 1
ATOM 2131 C CA . ARG A 1 286 ? 17.257 2.656 -5.905 1.00 83.81 286 ARG A CA 1
ATOM 2132 C C . ARG A 1 286 ? 15.783 2.417 -6.223 1.00 83.81 286 ARG A C 1
ATOM 2134 O O . ARG A 1 286 ? 15.201 1.465 -5.728 1.00 83.81 286 ARG A O 1
ATOM 2141 N N . GLN A 1 287 ? 15.220 3.249 -7.093 1.00 82.44 287 GLN A N 1
ATOM 2142 C CA . GLN A 1 287 ? 13.812 3.164 -7.461 1.00 82.44 287 GLN A CA 1
ATOM 2143 C C . GLN A 1 287 ? 13.542 1.878 -8.255 1.00 82.44 287 GLN A C 1
ATOM 2145 O O . GLN A 1 287 ? 12.624 1.132 -7.931 1.00 82.44 287 GLN A O 1
ATOM 2150 N N . VAL A 1 288 ? 14.405 1.551 -9.225 1.00 87.00 288 VAL A N 1
ATOM 2151 C CA . VAL A 1 288 ? 14.331 0.278 -9.964 1.00 87.00 288 VAL A CA 1
ATOM 2152 C C . VAL A 1 288 ? 14.485 -0.928 -9.044 1.00 87.00 288 VAL A C 1
ATOM 2154 O O . VAL A 1 288 ? 13.728 -1.883 -9.165 1.00 87.00 288 VAL A O 1
ATOM 2157 N N . LEU A 1 289 ? 15.398 -0.885 -8.078 1.00 88.62 289 LEU A N 1
ATOM 2158 C CA . LEU A 1 289 ? 15.590 -1.965 -7.113 1.00 88.62 289 LEU A CA 1
ATOM 2159 C C . LEU A 1 289 ? 14.362 -2.182 -6.227 1.00 88.62 289 LEU A C 1
ATOM 2161 O O . LEU A 1 289 ? 13.989 -3.330 -5.996 1.00 88.62 289 LEU A O 1
ATOM 2165 N N . ASP A 1 290 ? 13.723 -1.117 -5.744 1.00 84.31 290 ASP A N 1
ATOM 2166 C CA . ASP A 1 290 ? 12.497 -1.230 -4.942 1.00 84.31 290 ASP A CA 1
ATOM 2167 C C . ASP A 1 290 ? 11.364 -1.887 -5.740 1.00 84.31 290 ASP A C 1
ATOM 2169 O O . ASP A 1 290 ? 10.601 -2.701 -5.218 1.00 84.31 290 ASP A O 1
ATOM 2173 N N . LEU A 1 291 ? 11.345 -1.653 -7.046 1.00 81.44 291 LEU A N 1
ATOM 2174 C CA . LEU A 1 291 ? 10.373 -2.231 -7.961 1.00 81.44 291 LEU A CA 1
ATOM 2175 C C . LEU A 1 291 ? 10.639 -3.682 -8.320 1.00 81.44 291 LEU A C 1
ATOM 2177 O O . LEU A 1 291 ? 9.723 -4.504 -8.313 1.00 81.44 291 LEU A O 1
ATOM 2181 N N . LEU A 1 292 ? 11.902 -4.028 -8.554 1.00 86.88 292 LEU A N 1
ATOM 2182 C CA . LEU A 1 292 ? 12.318 -5.416 -8.732 1.00 86.88 292 LEU A CA 1
ATOM 2183 C C . LEU A 1 292 ? 12.086 -6.244 -7.454 1.00 86.88 292 LEU A C 1
ATOM 2185 O O . LEU A 1 292 ? 11.940 -7.461 -7.543 1.00 86.88 292 LEU A O 1
ATOM 2189 N N . LYS A 1 293 ? 12.021 -5.620 -6.269 1.00 84.75 293 LYS A N 1
ATOM 2190 C CA . LYS A 1 293 ? 11.611 -6.288 -5.018 1.00 84.75 293 LYS A CA 1
ATOM 2191 C C . LYS A 1 293 ? 10.092 -6.442 -4.898 1.00 84.75 293 LYS A C 1
ATOM 2193 O O . LYS A 1 293 ? 9.639 -7.412 -4.301 1.00 84.75 293 LYS A O 1
ATOM 2198 N N . ALA A 1 294 ? 9.319 -5.513 -5.460 1.00 79.94 294 ALA A N 1
ATOM 2199 C CA . ALA A 1 294 ? 7.856 -5.510 -5.397 1.00 79.94 294 ALA A CA 1
ATOM 2200 C C . ALA A 1 294 ? 7.181 -6.500 -6.367 1.00 79.94 294 ALA A C 1
ATOM 2202 O O . ALA A 1 294 ? 5.966 -6.685 -6.310 1.00 79.94 294 ALA A O 1
ATOM 2203 N N . THR A 1 295 ? 7.931 -7.129 -7.278 1.00 80.25 295 THR A N 1
ATOM 2204 C CA . THR A 1 295 ? 7.412 -8.141 -8.208 1.00 80.25 295 THR A CA 1
ATOM 2205 C C . THR A 1 295 ? 7.981 -9.531 -7.932 1.00 80.25 295 THR A C 1
ATOM 2207 O O . THR A 1 295 ? 9.165 -9.698 -7.640 1.00 80.25 295 THR A O 1
ATOM 2210 N N . LYS A 1 296 ? 7.122 -10.548 -8.068 1.00 81.38 296 LYS A N 1
ATOM 2211 C CA . LYS A 1 296 ? 7.477 -11.970 -7.945 1.00 81.38 296 LYS A CA 1
ATOM 2212 C C . LYS A 1 296 ? 7.898 -12.597 -9.284 1.00 81.38 296 LYS A C 1
ATOM 2214 O O . LYS A 1 296 ? 8.342 -13.740 -9.293 1.00 81.38 296 LYS A O 1
ATOM 2219 N N . ALA A 1 297 ? 7.764 -11.881 -10.404 1.00 86.25 297 ALA A N 1
ATOM 2220 C CA . ALA A 1 297 ? 8.113 -12.403 -11.726 1.00 86.25 297 ALA A CA 1
ATOM 2221 C C . ALA A 1 297 ? 9.622 -12.669 -11.867 1.00 86.25 297 ALA A C 1
ATOM 2223 O O . ALA A 1 297 ? 10.449 -11.983 -11.267 1.00 86.25 297 ALA A O 1
ATOM 2224 N N . ASN A 1 298 ? 10.000 -13.657 -12.679 1.00 90.19 298 ASN A N 1
ATOM 2225 C CA . ASN A 1 298 ? 11.413 -13.976 -12.923 1.00 90.19 298 ASN A CA 1
ATOM 2226 C C . ASN A 1 298 ? 12.080 -13.002 -13.902 1.00 90.19 298 ASN A C 1
ATOM 2228 O O . ASN A 1 298 ? 13.290 -12.796 -13.834 1.00 90.19 298 ASN A O 1
ATOM 2232 N N . SER A 1 299 ? 11.293 -12.370 -14.767 1.00 91.38 299 SER A N 1
ATOM 2233 C CA . SER A 1 299 ? 11.734 -11.374 -15.740 1.00 91.38 299 SER A CA 1
ATOM 2234 C C . SER A 1 299 ? 10.793 -10.173 -15.755 1.00 91.38 299 SER A C 1
ATOM 2236 O O . SER A 1 299 ? 9.644 -10.239 -15.303 1.00 91.38 299 SER A O 1
ATOM 2238 N N . VAL A 1 300 ? 11.301 -9.057 -16.266 1.00 90.56 300 VAL A N 1
ATOM 2239 C CA . VAL A 1 300 ? 10.558 -7.811 -16.459 1.00 90.56 300 VAL A CA 1
ATOM 2240 C C . VAL A 1 300 ? 10.701 -7.338 -17.897 1.00 90.56 300 VAL A C 1
ATOM 2242 O O . VAL A 1 300 ? 11.690 -7.637 -18.567 1.00 90.56 300 VAL A O 1
ATOM 2245 N N . THR A 1 301 ? 9.707 -6.589 -18.351 1.00 90.19 301 THR A N 1
ATOM 2246 C CA . THR A 1 301 ? 9.673 -5.952 -19.660 1.00 90.19 301 THR A CA 1
ATOM 2247 C C . THR A 1 301 ? 9.792 -4.442 -19.487 1.00 90.19 301 THR A C 1
ATOM 2249 O O . THR A 1 301 ? 9.024 -3.851 -18.729 1.00 90.19 301 THR A O 1
ATOM 2252 N N . ILE A 1 302 ? 10.733 -3.815 -20.190 1.00 88.94 302 ILE A N 1
ATOM 2253 C CA . ILE A 1 302 ? 10.956 -2.370 -20.238 1.00 88.94 302 ILE A CA 1
ATOM 2254 C C . ILE A 1 302 ? 10.527 -1.864 -21.618 1.00 88.94 302 ILE A C 1
ATOM 2256 O O . ILE A 1 302 ? 11.112 -2.221 -22.636 1.00 88.94 302 ILE A O 1
ATOM 2260 N N . ALA A 1 303 ? 9.495 -1.033 -21.645 1.00 86.56 303 ALA A N 1
ATOM 2261 C CA . ALA A 1 303 ? 8.950 -0.389 -22.826 1.00 86.56 303 ALA A CA 1
ATOM 2262 C C . ALA A 1 303 ? 9.462 1.057 -22.922 1.00 86.56 303 ALA A C 1
ATOM 2264 O O . ALA A 1 303 ? 9.236 1.869 -22.018 1.00 86.56 303 ALA A O 1
ATOM 2265 N N . ILE A 1 304 ? 10.137 1.374 -24.027 1.00 84.69 304 ILE A N 1
ATOM 2266 C CA . ILE A 1 304 ? 10.665 2.706 -24.343 1.00 84.69 304 ILE A CA 1
ATOM 2267 C C . ILE A 1 304 ? 9.807 3.319 -25.447 1.00 84.69 304 ILE A C 1
ATOM 2269 O O . ILE A 1 304 ? 9.678 2.732 -26.517 1.00 84.69 304 ILE A O 1
ATOM 2273 N N . PHE A 1 305 ? 9.242 4.502 -25.208 1.00 80.19 305 PHE A N 1
ATOM 2274 C CA . PHE A 1 305 ? 8.388 5.209 -26.176 1.00 80.19 305 PHE A CA 1
ATOM 2275 C C . PHE A 1 305 ? 9.082 6.371 -26.877 1.00 80.19 305 PHE A C 1
ATOM 2277 O O . PHE A 1 305 ? 8.572 6.864 -27.870 1.00 80.19 305 PHE A O 1
ATOM 2284 N N . ASP A 1 306 ? 10.156 6.875 -26.280 1.00 76.06 306 ASP A N 1
ATOM 2285 C CA . ASP A 1 306 ? 11.076 7.900 -26.771 1.00 76.06 306 ASP A CA 1
ATOM 2286 C C . ASP A 1 306 ? 12.163 8.012 -25.683 1.00 76.06 306 ASP A C 1
ATOM 2288 O O . ASP A 1 306 ? 11.805 8.095 -24.505 1.00 76.06 306 ASP A O 1
ATOM 2292 N N . PRO A 1 307 ? 13.466 7.984 -26.009 1.00 68.06 307 PRO A N 1
ATOM 2293 C CA . PRO A 1 307 ? 14.545 8.097 -25.022 1.00 68.06 307 PRO A CA 1
ATOM 2294 C C . PRO A 1 307 ? 14.471 9.347 -24.130 1.00 68.06 307 PRO A C 1
ATOM 2296 O O . PRO A 1 307 ? 14.994 9.345 -23.014 1.00 68.06 307 PRO A O 1
ATOM 2299 N N . ALA A 1 308 ? 13.829 10.420 -24.605 1.00 69.75 308 ALA A N 1
ATOM 2300 C CA . ALA A 1 308 ? 13.605 11.645 -23.843 1.00 69.75 308 ALA A CA 1
ATOM 2301 C C . ALA A 1 308 ? 12.314 11.620 -23.001 1.00 69.75 308 ALA A C 1
ATOM 2303 O O . ALA A 1 308 ? 12.099 12.527 -22.192 1.00 69.75 308 ALA A O 1
ATOM 2304 N N . LYS A 1 309 ? 11.453 10.610 -23.174 1.00 71.12 309 LYS A N 1
ATOM 2305 C CA . LYS A 1 309 ? 10.165 10.464 -22.483 1.00 71.12 309 LYS A CA 1
ATOM 2306 C C . LYS A 1 309 ? 10.225 9.420 -21.364 1.00 71.12 309 LYS A C 1
ATOM 2308 O O . LYS A 1 309 ? 11.187 8.659 -21.252 1.00 71.12 309 LYS A O 1
ATOM 2313 N N . PRO A 1 310 ? 9.184 9.378 -20.516 1.00 75.25 310 PRO A N 1
ATOM 2314 C CA . PRO A 1 310 ? 8.948 8.269 -19.607 1.00 75.25 310 PRO A CA 1
ATOM 2315 C C . PRO A 1 310 ? 9.046 6.893 -20.270 1.00 75.25 310 PRO A C 1
ATOM 2317 O O . PRO A 1 310 ? 8.590 6.691 -21.396 1.00 75.25 310 PRO A O 1
ATOM 2320 N N . TRP A 1 311 ? 9.591 5.939 -19.526 1.00 82.25 311 TRP A N 1
ATOM 2321 C CA . TRP A 1 311 ? 9.632 4.529 -19.884 1.00 82.25 311 TRP A CA 1
ATOM 2322 C C . TRP A 1 311 ? 8.800 3.718 -18.893 1.00 82.25 311 TRP A C 1
ATOM 2324 O O . TRP A 1 311 ? 8.570 4.128 -17.754 1.00 82.25 311 TRP A O 1
ATOM 2334 N N . ARG A 1 312 ? 8.324 2.554 -19.326 1.00 84.88 312 ARG A N 1
ATOM 2335 C CA . ARG A 1 312 ? 7.427 1.707 -18.535 1.00 84.88 312 ARG A CA 1
ATOM 2336 C C . ARG A 1 312 ? 8.077 0.363 -18.258 1.00 84.88 312 ARG A C 1
ATOM 2338 O O . ARG A 1 312 ? 8.601 -0.260 -19.169 1.00 84.88 312 ARG A O 1
ATOM 2345 N N . MET A 1 313 ? 8.015 -0.097 -17.018 1.00 86.50 313 MET A N 1
ATOM 2346 C CA . MET A 1 313 ? 8.425 -1.431 -16.599 1.00 86.50 313 MET A CA 1
ATOM 2347 C C . MET A 1 313 ? 7.197 -2.245 -16.199 1.00 86.50 313 MET A C 1
ATOM 2349 O O . MET A 1 313 ? 6.301 -1.743 -15.526 1.00 86.50 313 MET A O 1
ATOM 2353 N N . THR A 1 314 ? 7.154 -3.510 -16.596 1.00 85.12 314 THR A N 1
ATOM 2354 C CA . THR A 1 314 ? 6.082 -4.444 -16.226 1.00 85.12 314 THR A CA 1
ATOM 2355 C C . THR A 1 314 ? 6.665 -5.821 -15.909 1.00 85.12 314 THR A C 1
ATOM 2357 O O . THR A 1 314 ? 7.722 -6.176 -16.439 1.00 85.12 314 THR A O 1
ATOM 2360 N N . PRO A 1 315 ? 6.035 -6.622 -15.035 1.00 83.94 315 PRO A N 1
ATOM 2361 C CA . PRO A 1 315 ? 6.349 -8.044 -14.920 1.00 83.94 315 PRO A CA 1
ATOM 2362 C C . PRO A 1 315 ? 6.152 -8.745 -16.275 1.00 83.94 315 PRO A C 1
ATOM 2364 O O . PRO A 1 315 ? 5.141 -8.529 -16.941 1.00 83.94 315 PRO A O 1
ATOM 2367 N N . SER A 1 316 ? 7.098 -9.584 -16.704 1.00 78.31 316 SER A N 1
ATOM 2368 C CA . SER A 1 316 ? 6.954 -10.299 -17.979 1.00 78.31 316 SER A CA 1
ATOM 2369 C C . SER A 1 316 ? 5.779 -11.285 -17.920 1.00 78.31 316 SER A C 1
ATOM 2371 O O . SER A 1 316 ? 5.620 -11.997 -16.928 1.00 78.31 316 SER A O 1
ATOM 2373 N N . GLY A 1 317 ? 4.958 -11.321 -18.974 1.00 66.12 317 GLY A N 1
ATOM 2374 C CA . GLY A 1 317 ? 3.746 -12.146 -19.046 1.00 66.12 317 GLY A CA 1
ATOM 2375 C C . GLY A 1 317 ? 2.467 -11.481 -18.519 1.00 66.12 317 GLY A C 1
ATOM 2376 O O . GLY A 1 317 ? 1.399 -12.067 -18.674 1.00 66.12 317 GLY A O 1
ATOM 2377 N N . ALA A 1 318 ? 2.546 -10.271 -17.952 1.00 60.56 318 ALA A N 1
ATOM 2378 C CA . ALA A 1 318 ? 1.364 -9.439 -17.725 1.00 60.56 318 ALA A CA 1
ATOM 2379 C C . ALA A 1 318 ? 0.773 -8.990 -19.075 1.00 60.56 318 ALA A C 1
ATOM 2381 O O . ALA A 1 318 ? 1.520 -8.731 -20.027 1.00 60.56 318 ALA A O 1
ATOM 2382 N N . ALA A 1 319 ? -0.558 -8.920 -19.183 1.00 50.97 319 ALA A N 1
ATOM 2383 C CA . ALA A 1 319 ? -1.190 -8.388 -20.389 1.00 50.97 319 ALA A CA 1
ATOM 2384 C C . ALA A 1 319 ? -0.796 -6.906 -20.582 1.00 50.97 319 ALA A C 1
ATOM 2386 O O . ALA A 1 319 ? -0.587 -6.208 -19.592 1.00 50.97 319 ALA A O 1
ATOM 2387 N N . PRO A 1 320 ? -0.732 -6.386 -21.824 1.00 44.56 320 PRO A N 1
ATOM 2388 C CA . PRO A 1 320 ? -0.425 -4.972 -22.079 1.00 44.56 320 PRO A CA 1
ATOM 2389 C C . PRO A 1 320 ? -1.365 -3.993 -21.353 1.00 44.56 320 PRO A C 1
ATOM 2391 O O . PRO A 1 320 ? -0.953 -2.877 -21.039 1.00 44.56 320 PRO A O 1
ATOM 2394 N N . ASP A 1 321 ? -2.594 -4.448 -21.076 1.00 41.72 321 ASP A N 1
ATOM 2395 C CA . ASP A 1 321 ? -3.667 -3.722 -20.385 1.00 41.72 321 ASP A CA 1
ATOM 2396 C C . ASP A 1 321 ? -3.846 -4.161 -18.916 1.00 41.72 321 ASP A C 1
ATOM 2398 O O . ASP A 1 321 ? -4.675 -3.606 -18.195 1.00 41.72 321 ASP A O 1
ATOM 2402 N N . ASP A 1 322 ? -3.080 -5.155 -18.449 1.00 45.38 322 ASP A N 1
ATOM 2403 C CA . ASP A 1 322 ? -3.002 -5.520 -17.034 1.00 45.38 322 ASP A CA 1
ATOM 2404 C C . ASP A 1 322 ? -2.031 -4.544 -16.372 1.00 45.38 322 ASP A C 1
ATOM 2406 O O . ASP A 1 322 ? -0.821 -4.769 -16.282 1.00 45.38 322 ASP A O 1
ATOM 2410 N N . LEU A 1 323 ? -2.574 -3.382 -15.998 1.00 46.81 323 LEU A N 1
ATOM 2411 C CA . LEU A 1 323 ? -1.800 -2.245 -15.516 1.00 46.81 323 LEU A CA 1
ATOM 2412 C C . LEU A 1 323 ? -1.321 -2.452 -14.068 1.00 46.81 323 LEU A C 1
ATOM 2414 O O . LEU A 1 323 ? -1.478 -1.579 -13.217 1.00 46.81 323 LEU A O 1
ATOM 2418 N N . SER A 1 324 ? -0.651 -3.572 -13.790 1.00 45.38 324 SER A N 1
ATOM 2419 C CA . SER A 1 324 ? 0.343 -3.695 -12.715 1.00 45.38 324 SER A CA 1
ATOM 2420 C C . SER A 1 324 ? 1.611 -2.896 -13.079 1.00 45.38 324 SER A C 1
ATOM 2422 O O . SER A 1 324 ? 2.739 -3.393 -13.097 1.00 45.38 324 SER A O 1
ATOM 2424 N N . GLU A 1 325 ? 1.375 -1.639 -13.456 1.00 50.25 325 GLU A N 1
ATOM 2425 C CA . GLU A 1 325 ? 2.285 -0.744 -14.145 1.00 50.25 325 GLU A CA 1
ATOM 2426 C C . GLU A 1 325 ? 3.254 -0.072 -13.196 1.00 50.25 325 GLU A C 1
ATOM 2428 O O . GLU A 1 325 ? 2.908 0.457 -12.142 1.00 50.25 325 GLU A O 1
ATOM 2433 N N . ILE A 1 326 ? 4.498 -0.026 -13.636 1.00 52.31 326 ILE A N 1
ATOM 2434 C CA . ILE A 1 326 ? 5.560 0.698 -12.978 1.00 52.31 326 ILE A CA 1
ATOM 2435 C C . ILE A 1 326 ? 6.101 1.654 -14.029 1.00 52.31 326 ILE A C 1
ATOM 2437 O O . ILE A 1 326 ? 6.841 1.248 -14.921 1.00 52.31 326 ILE A O 1
ATOM 2441 N N . ALA A 1 327 ? 5.700 2.917 -13.985 1.00 50.12 327 ALA A N 1
ATOM 2442 C CA . ALA A 1 327 ? 6.178 3.906 -14.930 1.00 50.12 327 ALA A CA 1
ATOM 2443 C C . ALA A 1 327 ? 7.255 4.788 -14.301 1.00 50.12 327 ALA A C 1
ATOM 2445 O O . ALA A 1 327 ? 7.092 5.381 -13.233 1.00 50.12 327 ALA A O 1
ATOM 2446 N N . PHE A 1 328 ? 8.375 4.888 -14.997 1.00 56.06 328 PHE A N 1
ATOM 2447 C CA . PHE A 1 328 ? 9.486 5.733 -14.619 1.00 56.06 328 PHE A CA 1
ATOM 2448 C C . PHE A 1 328 ? 9.606 6.901 -15.555 1.00 56.06 328 PHE A C 1
ATOM 2450 O O . PHE A 1 328 ? 9.398 6.811 -16.763 1.00 56.06 328 PHE A O 1
ATOM 2457 N N . THR A 1 329 ? 10.049 8.003 -14.984 1.00 46.28 329 THR A N 1
ATOM 2458 C CA . THR A 1 329 ? 10.345 9.202 -15.740 1.00 46.28 329 THR A CA 1
ATOM 2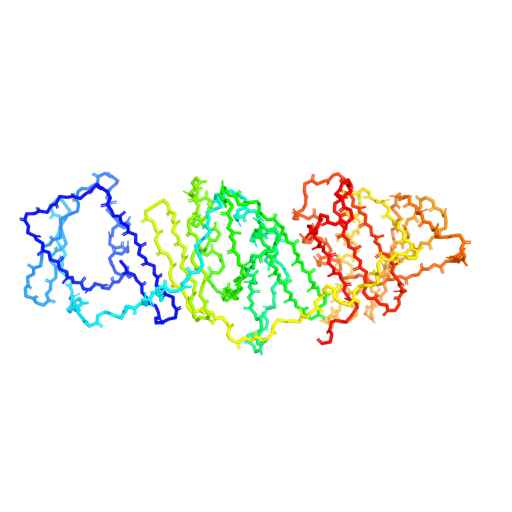459 C C . THR A 1 329 ? 11.734 9.683 -15.358 1.00 46.28 329 THR A C 1
ATOM 2461 O O . THR A 1 329 ? 12.165 9.577 -14.207 1.00 46.28 329 THR A O 1
ATOM 2464 N N . SER A 1 330 ? 12.435 10.257 -16.326 1.00 36.34 330 SER A N 1
ATOM 2465 C CA . SER A 1 330 ? 13.562 11.141 -16.045 1.00 36.34 330 SER A CA 1
ATOM 2466 C C . SER A 1 330 ? 13.086 12.402 -15.302 1.00 36.34 330 SER A C 1
ATOM 2468 O O . SER A 1 330 ? 13.817 12.904 -14.449 1.00 36.34 330 SER A O 1
ATOM 2470 N N . HIS A 1 331 ? 11.843 12.846 -15.547 1.00 36.22 331 HIS A N 1
ATOM 2471 C CA . HIS A 1 331 ? 11.133 13.927 -14.854 1.00 36.22 331 HIS A CA 1
ATOM 2472 C C . HIS A 1 331 ? 9.600 13.739 -14.965 1.00 36.22 331 HIS A C 1
ATOM 2474 O O . HIS A 1 331 ? 9.081 13.759 -16.080 1.00 36.22 331 HIS A O 1
ATOM 2480 N N . ILE A 1 332 ? 8.870 13.591 -13.848 1.00 39.25 332 ILE A N 1
ATOM 2481 C CA . ILE A 1 332 ? 7.422 13.872 -13.791 1.00 39.25 332 ILE A CA 1
ATOM 2482 C C . ILE A 1 332 ? 7.316 15.361 -13.488 1.00 39.25 332 ILE A C 1
ATOM 2484 O O . ILE A 1 332 ? 7.981 15.840 -12.560 1.00 39.25 332 ILE A O 1
ATOM 2488 N N . ALA A 1 333 ? 6.572 16.074 -14.333 1.00 36.88 333 ALA A N 1
ATOM 2489 C CA . ALA A 1 333 ? 6.289 17.496 -14.173 1.00 36.88 333 ALA A CA 1
ATOM 2490 C C . ALA A 1 333 ? 5.665 17.793 -12.802 1.00 36.88 333 ALA A C 1
ATOM 2492 O O . ALA A 1 333 ? 4.825 16.982 -12.346 1.00 36.88 333 ALA A O 1
#

Radius of gyration: 25.07 Å; Cα contacts (8 Å, |Δi|>4): 705; chains: 1; bounding box: 59×34×82 Å

Solvent-accessible surface area (backbone atoms only — not comparable to full-atom values): 18470 Å² total; per-residue (Å²): 110,52,65,77,90,52,42,35,41,38,64,65,77,89,89,75,85,73,97,67,94,83,72,67,40,64,62,61,68,63,52,51,58,53,56,71,72,50,66,88,91,67,64,76,46,78,42,82,55,91,64,29,31,37,43,32,44,89,92,49,75,46,80,40,70,43,44,63,41,86,77,55,83,78,85,79,76,65,94,83,37,48,70,46,40,31,39,4,57,46,51,20,50,31,52,60,52,20,52,85,23,34,38,86,51,87,86,43,71,61,33,19,38,36,41,30,52,52,97,52,24,40,36,31,35,14,36,35,64,41,32,36,23,33,23,67,27,68,44,76,49,89,52,86,82,78,42,58,40,27,43,35,52,89,49,47,66,58,52,34,51,42,20,59,70,14,77,46,27,44,38,30,38,30,91,60,34,39,36,40,37,24,77,57,33,38,40,36,30,48,41,48,90,52,89,78,80,73,61,78,80,70,57,77,92,69,55,52,32,42,34,39,35,47,38,66,64,52,44,54,52,38,52,57,53,50,71,48,52,73,68,86,53,81,82,61,48,44,36,40,40,38,38,43,88,48,59,43,35,42,37,37,38,71,28,96,86,71,33,71,50,74,47,76,42,68,30,47,55,48,66,80,76,83,70,87,56,81,45,60,42,68,43,48,39,68,62,54,44,56,50,60,67,55,46,88,52,70,29,32,32,40,34,34,62,41,72,92,46,55,33,37,38,35,52,55,88,58,52,98,81,54,54,52,34,36,39,38,30,88,66,47,132

Nearest PDB structures (foldseek):
  4n96-assembly1_A  TM=9.203E-01  e=1.596E-25  Escherichia coli K-12
  6fvl-assembly2_D  TM=9.084E-01  e=1.004E-24  Escherichia coli K-12
  6fvl-assembly1_B  TM=9.105E-01  e=2.029E-24  Escherichia coli K-12
  4n94-assembly1_A  TM=9.206E-01  e=7.433E-24  Escherichia coli K-12
  8ciz-assembly1_B  TM=9.206E-01  e=2.723E-23  Escherichia coli

Foldseek 3Di:
DDDPPFKDKDFDDPPDDDPDDDDWAFDPVVVVVVVVPDDPPWDWDWDDDPQWIWIDTPPDIDITGIDHRVPPDDDDDDPPWFKFKFFLVLVLLFLLLALLAADPDPPPLQRFWKWKCDPQWTKIWHHDFWWIFIATTHTPDGTDDIFMFTGHSVCSVVSSVQSVQFRMWIWTGDPFWIWIDGDRMIMIGGTRPDDDDPPVVQDDLAFQKKKKFFLPQLLVQLVVLQVLADDPDQLQQKWKWKDAQDQKIKIWHDGPVGRTDIDIGGIHMDGPPPDRDIAIAIDRSVSSNSNSVSDPARMKMWGHRDRQFKIWIDRPPQDSPNRSIMITGSGDD

Sequence (333 aa):
MGSNLDCEVRADITRAEWDENFAVALPAKQLVDLVRGMPAGSVIRLTPQGADVTVQCGRSRYKMPSLLAEDFPRLIAPDDATRLIIAGAELAEAMAAVAHAQADDKDWQNAGTRLSLCGGDLRVDAYCRRMYTRRTAPLVEDAEGSASAIVPREVAPSLIKIAADSASITLHLAANLIRVEGNGVTLTTKVVEAQWPDFDGQFPREPWHVITVERAPLAAALDRLSGVLVAKEASSRAVAIDFTASETLSLSVRDSIGGDGAEEVAASVATDGEREGAQAFKVYPRQVLDLLKATKANSVTIAIFDPAKPWRMTPSGAAPDDLSEIAFTSHIA

pLDDT: mean 85.81, std 12.16, range [36.22, 97.88]

Secondary structure (DSSP, 8-state):
-EE-SSEEEEE--SS---SS---EE--HHHHHHHHHTSPTT--EEEEEETTEEEEEETTEEEEEE-EEGGGS------TTPEEEEEEHHHHHHHHHHHHTTS---TT-TT-EEEEEEETTEEEEEEEETTEEEEEEE-BSS---S--EEEEETTTHHHHHHHHHT-SEEEEEE-SSEEEEEETTEEEEEEPP--PPP--GGGS-SS-SEEEEEEHHHHHHHHHHHHHH---S-TTT-PEEEEE-SSSEEEEEEE-TTS-EEEEEEEEEEEE-SS--S-EEEEE-HHHHHHHHHH---SEEEEEES-TTS-EEEEETT--TT----EEE-S---

Mean predicted aligned error: 7.88 Å